Protein AF-A0A418VMY9-F1 (afdb_monomer)

Solvent-accessible surface area (backbone atoms only — not comparable to full-atom values): 15732 Å² total; per-residue (Å²): 132,57,74,68,58,55,52,36,43,70,30,24,37,36,37,33,32,53,52,62,67,59,41,52,49,52,49,51,50,42,49,74,76,39,40,52,40,78,46,82,13,58,27,52,68,51,40,51,54,46,60,47,76,43,85,64,59,35,34,41,32,34,47,84,36,63,98,50,28,28,55,59,44,38,41,37,43,56,69,55,54,74,63,90,95,60,79,78,65,38,83,58,74,46,78,51,46,27,33,34,41,35,81,64,85,49,68,69,56,54,47,53,39,42,75,32,60,42,69,43,79,42,56,56,78,80,50,67,68,60,51,50,55,52,52,52,51,53,51,49,54,38,48,68,32,89,92,62,21,86,43,31,24,37,40,31,35,36,28,34,54,27,90,89,66,49,74,67,56,52,52,49,53,50,52,51,46,58,66,49,26,52,85,61,55,25,24,30,37,45,38,49,64,96,52,36,40,40,38,39,40,33,18,42,35,68,56,40,54,30,50,48,57,49,54,75,68,39,79,65,39,41,78,74,40,78,62,44,77,48,78,40,96,68,69,93,46,76,94,30,48,60,42,77,46,64,80,72,77,77,57,40,73,56,17,41,73,46,35,72,34,79,49,91,41,73,90,60,34,54,61,71,44,46,52,53,50,53,50,54,52,53,56,56,66,72,75,112

Nearest PDB structures (foldseek):
  8i98-assembly1_E  TM=9.141E-01  e=8.439E-12  Thermosynechococcus vestitus BP-1
  1x0p-assembly1_I  TM=9.197E-01  e=7.942E-12  Thermosynechococcus vestitus BP-1
  2hfo-assembly1_C  TM=8.973E-01  e=1.858E-11  Synechocystis sp. PCC 6803
  2byc-assembly2_B  TM=8.093E-01  e=2.119E-09  Cereibacter sphaeroides
  3gfz-assembly1_A  TM=9.001E-01  e=4.414E-08  Klebsiella pneumoniae subsp. pneumoniae MGH 78578

InterPro domains:
  IPR001789 Signal transduction response regulator, receiver domain [PF00072] (13-135)
  IPR001789 Signal transduction response regulator, receiver domain [PS50110] (12-139)
  IPR001789 Signal transduction response regulator, receiver domain [SM00448] (11-135)
  IPR007024 BLUF domain [PF04940] (152-242)
  IPR007024 BLUF domain [PS50925] (152-243)
  IPR007024 BLUF domain [SM01034] (152-244)
  IPR011006 CheY-like superfamily [SSF52172] (10-143)
  IPR036046 Acylphosphatase-like domain superfamily [SSF54975] (152-282)
  IPR050595 Bacterial response regulator [PTHR44591] (12-145)

Structure (mmCIF, N/CA/C/O backbone):
data_AF-A0A418VMY9-F1
#
_entry.id   AF-A0A418VMY9-F1
#
loop_
_atom_site.group_PDB
_atom_site.id
_atom_site.type_symbol
_atom_site.label_atom_id
_atom_site.label_alt_id
_atom_site.label_comp_id
_atom_site.label_asym_id
_atom_site.label_entity_id
_atom_site.label_seq_id
_atom_site.pdbx_PDB_ins_code
_atom_site.Cartn_x
_atom_site.Cartn_y
_atom_site.Cartn_z
_atom_site.occupancy
_atom_site.B_iso_or_equiv
_atom_site.auth_seq_id
_atom_site.auth_comp_id
_atom_site.auth_asym_id
_atom_site.auth_atom_id
_atom_site.pdbx_PDB_model_num
ATOM 1 N N . MET A 1 1 ? 5.515 -20.717 15.562 1.00 50.94 1 MET A N 1
ATOM 2 C CA . MET A 1 1 ? 4.673 -19.543 15.894 1.00 50.94 1 MET A CA 1
ATOM 3 C C . MET A 1 1 ? 3.294 -19.780 15.315 1.00 50.94 1 MET A C 1
ATOM 5 O O . MET A 1 1 ? 3.215 -20.285 14.201 1.00 50.94 1 MET A O 1
ATOM 9 N N . SER A 1 2 ? 2.225 -19.488 16.055 1.00 70.69 2 SER A N 1
ATOM 10 C CA . SER A 1 2 ? 0.868 -19.676 15.525 1.00 70.69 2 SER A CA 1
ATOM 11 C C . SER A 1 2 ? 0.617 -18.701 14.366 1.00 70.69 2 SER A C 1
ATOM 13 O O . SER A 1 2 ? 1.024 -17.542 14.444 1.00 70.69 2 SER A O 1
ATOM 15 N N . SER A 1 3 ? -0.078 -19.134 13.304 1.00 71.75 3 SER A N 1
ATOM 16 C CA . SER A 1 3 ? -0.485 -18.272 12.171 1.00 71.75 3 SER A CA 1
ATOM 17 C C . SER A 1 3 ? -1.166 -16.974 12.648 1.00 71.75 3 SER A C 1
ATOM 19 O O . SER A 1 3 ? -0.946 -15.898 12.094 1.00 71.75 3 SER A O 1
ATOM 21 N N . ARG A 1 4 ? -1.901 -17.056 13.767 1.00 70.12 4 ARG A N 1
ATOM 22 C CA . ARG A 1 4 ? -2.522 -15.923 14.469 1.00 70.12 4 ARG A CA 1
ATOM 23 C C . ARG A 1 4 ? -1.508 -14.890 14.978 1.00 70.12 4 ARG A C 1
ATOM 25 O O . ARG A 1 4 ? -1.694 -13.697 14.763 1.00 70.12 4 ARG A O 1
ATOM 32 N N . GLU A 1 5 ? -0.450 -15.335 15.652 1.00 71.94 5 GLU A N 1
ATOM 33 C CA . GLU A 1 5 ? 0.579 -14.449 16.220 1.00 71.94 5 GLU A CA 1
ATOM 34 C C . GLU A 1 5 ? 1.376 -13.743 15.123 1.00 71.94 5 GLU A C 1
ATOM 36 O O . GLU A 1 5 ? 1.736 -12.577 15.269 1.00 71.94 5 GLU A O 1
ATOM 41 N N . SER A 1 6 ? 1.625 -14.440 14.010 1.00 78.12 6 SER A N 1
ATOM 42 C CA . SER A 1 6 ? 2.284 -13.853 12.843 1.00 78.12 6 SER A CA 1
ATOM 43 C C . SER A 1 6 ? 1.460 -12.709 12.249 1.00 78.12 6 SER A C 1
ATOM 45 O O . SER A 1 6 ? 2.025 -11.680 11.885 1.00 78.12 6 SER A O 1
ATOM 47 N N . LEU A 1 7 ? 0.132 -12.866 12.182 1.00 83.56 7 LEU A N 1
ATOM 48 C CA . LEU A 1 7 ? -0.763 -11.868 11.598 1.00 83.56 7 LEU A CA 1
ATOM 49 C C . LEU A 1 7 ? -0.755 -10.560 12.402 1.00 83.56 7 LEU A C 1
ATOM 51 O O . LEU A 1 7 ? -0.549 -9.495 11.823 1.00 83.56 7 LEU A O 1
ATOM 55 N N . LEU A 1 8 ? -0.895 -10.640 13.730 1.00 89.19 8 LEU A N 1
ATOM 56 C CA . LEU A 1 8 ? -0.859 -9.466 14.614 1.00 89.19 8 LEU A CA 1
ATOM 57 C C . LEU A 1 8 ? 0.499 -8.754 14.575 1.00 89.19 8 LEU A C 1
ATOM 59 O O . LEU A 1 8 ? 0.542 -7.533 14.431 1.00 89.19 8 LEU A O 1
ATOM 63 N N . LYS A 1 9 ? 1.608 -9.503 14.610 1.00 89.44 9 LYS A N 1
ATOM 64 C CA . LYS A 1 9 ? 2.959 -8.921 14.533 1.00 89.44 9 LYS A CA 1
ATOM 65 C C . LYS A 1 9 ? 3.244 -8.215 13.209 1.00 89.44 9 LYS A C 1
ATOM 67 O O . LYS A 1 9 ? 4.071 -7.314 13.178 1.00 89.44 9 LYS A O 1
ATOM 72 N N . SER A 1 10 ? 2.580 -8.616 12.127 1.00 84.44 10 SER A N 1
ATOM 73 C CA . SER A 1 10 ? 2.680 -7.946 10.823 1.00 84.44 10 SER A CA 1
ATOM 74 C C . SER A 1 10 ? 1.671 -6.810 10.627 1.00 84.44 10 SER A C 1
ATOM 76 O O . SER A 1 10 ? 1.727 -6.114 9.616 1.00 84.44 10 SER A O 1
ATOM 78 N N . ALA A 1 11 ? 0.728 -6.630 11.556 1.00 90.00 11 ALA A N 1
ATOM 79 C CA . ALA A 1 11 ? -0.338 -5.650 11.420 1.00 90.00 11 ALA A CA 1
ATOM 80 C C . ALA A 1 11 ? 0.130 -4.234 11.781 1.00 90.00 11 ALA A C 1
ATOM 82 O O . ALA A 1 11 ? 0.824 -4.018 12.778 1.00 90.00 11 ALA A O 1
ATOM 83 N N . SER A 1 12 ? -0.355 -3.272 10.997 1.00 93.56 12 SER A N 1
ATOM 84 C CA . SER A 1 12 ? -0.244 -1.837 11.261 1.00 93.56 12 SER A CA 1
ATOM 85 C C . SER A 1 12 ? -1.632 -1.268 11.529 1.00 93.56 12 SER A C 1
ATOM 87 O O . SER A 1 12 ? -2.481 -1.281 10.631 1.00 93.56 12 SER A O 1
ATOM 89 N N . VAL A 1 13 ? -1.889 -0.804 12.748 1.00 97.81 13 VAL A N 1
ATOM 90 C CA . VAL A 1 13 ? -3.199 -0.294 13.181 1.00 97.81 13 VAL A CA 1
ATOM 91 C C . VAL A 1 13 ? -3.122 1.213 13.378 1.00 97.81 13 VAL A C 1
ATOM 93 O O . VAL A 1 13 ? -2.197 1.698 14.021 1.00 97.81 13 VAL A O 1
ATOM 96 N N . LEU A 1 14 ? -4.091 1.948 12.835 1.00 98.44 14 LEU A N 1
ATOM 97 C CA . LEU A 1 14 ? -4.253 3.383 13.065 1.00 98.44 14 LEU A CA 1
ATOM 98 C C . LEU A 1 14 ? -5.392 3.619 14.057 1.00 98.44 14 LEU A C 1
ATOM 100 O O . LEU A 1 14 ? -6.508 3.174 13.812 1.00 98.44 14 LEU A O 1
ATOM 104 N N . VAL A 1 15 ? -5.114 4.321 15.150 1.00 98.38 15 VAL A N 1
ATOM 105 C CA . VAL A 1 15 ? -6.107 4.789 16.123 1.00 98.38 15 VAL A CA 1
ATOM 106 C C . VAL A 1 15 ? -6.395 6.260 15.838 1.00 98.38 15 VAL A C 1
ATOM 108 O O . VAL A 1 15 ? -5.469 7.066 15.854 1.00 98.38 15 VAL A O 1
ATOM 111 N N . VAL A 1 16 ? -7.651 6.599 15.554 1.00 98.19 16 VAL A N 1
ATOM 112 C CA . VAL A 1 16 ? -8.127 7.967 15.312 1.00 98.19 16 VAL A CA 1
ATOM 113 C C . VAL A 1 16 ? -9.071 8.340 16.448 1.00 98.19 16 VAL A C 1
ATOM 115 O O . VAL A 1 16 ? -10.171 7.796 16.535 1.00 98.19 16 VAL A O 1
ATOM 118 N N . GLU A 1 17 ? -8.590 9.179 17.355 1.00 96.56 17 GLU A N 1
ATOM 119 C CA . GLU A 1 17 ? -9.224 9.505 18.635 1.00 96.56 17 GLU A CA 1
ATOM 120 C C . GLU A 1 17 ? -8.624 10.829 19.127 1.00 96.56 17 GLU A C 1
ATOM 122 O O . GLU A 1 17 ? -7.404 10.924 19.284 1.00 96.56 17 GLU A O 1
ATOM 127 N N . ASP A 1 18 ? -9.455 11.851 19.337 1.00 95.69 18 ASP A N 1
ATOM 128 C CA . ASP A 1 18 ? -9.007 13.190 19.744 1.00 95.69 18 ASP A CA 1
ATOM 129 C C . ASP A 1 18 ? -8.731 13.285 21.256 1.00 95.69 18 ASP A C 1
ATOM 131 O O . ASP A 1 18 ? -7.921 14.106 21.699 1.00 95.69 18 ASP A O 1
ATOM 135 N N . ASN A 1 19 ? -9.296 12.378 22.059 1.00 94.94 19 ASN A N 1
ATOM 136 C CA . ASN A 1 19 ? -8.953 12.244 23.463 1.00 94.94 19 ASN A CA 1
ATOM 137 C C . ASN A 1 19 ? -7.613 11.507 23.643 1.00 94.94 19 ASN A C 1
ATOM 139 O O . ASN A 1 19 ? -7.527 10.275 23.602 1.00 94.94 19 ASN A O 1
ATOM 143 N N . GLU A 1 20 ? -6.555 12.266 23.934 1.00 94.25 20 GLU A N 1
ATOM 144 C CA . GLU A 1 20 ? -5.187 11.748 24.073 1.00 94.25 20 GLU A CA 1
ATOM 145 C C . GLU A 1 20 ? -5.064 10.581 25.072 1.00 94.25 20 GLU A C 1
ATOM 147 O O . GLU A 1 20 ? -4.338 9.614 24.825 1.00 94.25 20 GLU A O 1
ATOM 152 N N . PHE A 1 21 ? -5.789 10.633 26.193 1.00 94.31 21 PHE A N 1
ATOM 153 C CA . PHE A 1 21 ? -5.779 9.553 27.181 1.00 94.31 21 PHE A CA 1
ATOM 154 C C . PHE A 1 21 ? -6.368 8.258 26.605 1.00 94.31 21 PHE A C 1
ATOM 156 O O . PHE A 1 21 ? -5.770 7.186 26.741 1.00 94.31 21 PHE A O 1
ATOM 163 N N . THR A 1 22 ? -7.511 8.357 25.926 1.00 93.44 22 THR A N 1
ATOM 164 C CA . THR A 1 22 ? -8.197 7.216 25.306 1.00 93.44 22 THR A CA 1
ATOM 165 C C . THR A 1 22 ? -7.367 6.626 24.169 1.00 93.44 22 THR A C 1
ATOM 167 O O . THR A 1 22 ? -7.170 5.408 24.137 1.00 93.44 22 THR A O 1
ATOM 170 N N . SER A 1 23 ? -6.789 7.471 23.305 1.00 95.56 23 SER A N 1
ATOM 171 C CA . SER A 1 23 ? -5.872 7.040 22.240 1.00 95.56 23 SER A CA 1
ATOM 172 C C . SER A 1 23 ? -4.703 6.237 22.813 1.00 95.56 23 SER A C 1
ATOM 174 O O . SER A 1 23 ? -4.475 5.088 22.419 1.00 95.56 23 SER A O 1
ATOM 176 N N . ARG A 1 24 ? -4.012 6.787 23.823 1.00 96.00 24 ARG A N 1
ATOM 177 C CA . ARG A 1 24 ? -2.855 6.135 24.458 1.00 96.00 24 ARG A CA 1
ATOM 178 C C . ARG A 1 24 ? -3.227 4.822 25.143 1.00 96.00 24 ARG A C 1
ATOM 180 O O . ARG A 1 24 ? -2.447 3.862 25.098 1.00 96.00 24 ARG A O 1
ATOM 187 N N . LEU A 1 25 ? -4.403 4.746 25.772 1.00 95.94 25 LEU A N 1
ATOM 188 C CA . LEU A 1 25 ? -4.911 3.515 26.381 1.00 95.94 25 LEU A CA 1
ATOM 189 C C . LEU A 1 25 ? -5.112 2.424 25.322 1.00 95.94 25 LEU A C 1
ATOM 191 O O . LEU A 1 25 ? -4.595 1.315 25.480 1.00 95.94 25 LEU A O 1
ATOM 195 N N . ILE A 1 26 ? -5.807 2.743 24.228 1.00 97.06 26 ILE A N 1
ATOM 196 C CA . ILE A 1 26 ? -6.041 1.814 23.114 1.00 97.06 26 ILE A CA 1
ATOM 197 C C . ILE A 1 26 ? -4.708 1.360 22.523 1.00 97.06 26 ILE A C 1
ATOM 199 O O . ILE A 1 26 ? -4.476 0.159 22.372 1.00 97.06 26 ILE A O 1
ATOM 203 N N . ALA A 1 27 ? -3.799 2.296 22.256 1.00 97.44 27 ALA A N 1
ATOM 204 C CA . ALA A 1 27 ? -2.489 1.988 21.706 1.00 97.44 27 ALA A CA 1
ATOM 205 C C . ALA A 1 27 ? -1.673 1.070 22.630 1.00 97.44 27 ALA A C 1
ATOM 207 O O . ALA A 1 27 ? -1.031 0.123 22.170 1.00 97.44 27 ALA A O 1
ATOM 208 N N . THR A 1 28 ? -1.744 1.284 23.945 1.00 97.50 28 THR A N 1
ATOM 209 C CA . THR A 1 28 ? -1.108 0.412 24.944 1.00 97.50 28 THR A CA 1
ATOM 210 C C . THR A 1 28 ? -1.689 -0.999 24.916 1.00 97.50 28 THR A C 1
ATOM 212 O O . THR A 1 28 ? -0.935 -1.973 24.953 1.00 97.50 28 THR A O 1
ATOM 215 N N . ILE A 1 29 ? -3.014 -1.129 24.819 1.00 97.19 29 ILE A N 1
ATOM 216 C CA . ILE A 1 29 ? -3.688 -2.428 24.712 1.00 97.19 29 ILE A CA 1
ATOM 217 C C . ILE A 1 29 ? -3.243 -3.156 23.433 1.00 97.19 29 ILE A C 1
ATOM 219 O O . ILE A 1 29 ? -2.836 -4.315 23.505 1.00 97.19 29 ILE A O 1
ATOM 223 N N . LEU A 1 30 ? -3.241 -2.473 22.283 1.00 97.69 30 LEU A N 1
ATOM 224 C CA . LEU A 1 30 ? -2.815 -3.038 20.995 1.00 97.69 30 LEU A CA 1
ATOM 225 C C . LEU A 1 30 ? -1.367 -3.544 21.032 1.00 97.69 30 LEU A C 1
ATOM 227 O O . LEU A 1 30 ? -1.094 -4.672 20.615 1.00 97.69 30 LEU A O 1
ATOM 231 N N . ARG A 1 31 ? -0.444 -2.747 21.587 1.00 96.81 31 ARG A N 1
ATOM 232 C CA . ARG A 1 31 ? 0.966 -3.142 21.749 1.00 96.81 31 ARG A CA 1
ATOM 233 C C . ARG A 1 31 ? 1.104 -4.372 22.651 1.00 96.81 31 ARG A C 1
ATOM 235 O O . ARG A 1 31 ? 1.831 -5.296 22.302 1.00 96.81 31 ARG A O 1
ATOM 242 N N . LYS A 1 32 ? 0.362 -4.437 23.766 1.00 96.00 32 LYS A N 1
ATOM 243 C CA . LYS A 1 32 ? 0.356 -5.603 24.675 1.00 96.00 32 LYS A CA 1
ATOM 244 C C . LYS A 1 32 ? -0.179 -6.879 24.019 1.00 96.00 32 LYS A C 1
ATOM 246 O O . LYS A 1 32 ? 0.300 -7.961 24.334 1.00 96.00 32 LYS A O 1
ATOM 251 N N . ILE A 1 33 ? -1.142 -6.756 23.107 1.00 94.25 33 ILE A N 1
ATOM 252 C CA . ILE A 1 33 ? -1.697 -7.880 22.334 1.00 94.25 33 ILE A CA 1
ATOM 253 C C . ILE A 1 33 ? -0.723 -8.358 21.233 1.00 94.25 33 ILE A C 1
ATOM 255 O O . ILE A 1 33 ? -0.900 -9.439 20.674 1.00 94.25 33 ILE A O 1
ATOM 259 N N . GLY A 1 34 ? 0.340 -7.597 20.948 1.00 94.75 34 GLY A N 1
ATOM 260 C CA . GLY A 1 34 ? 1.388 -7.972 19.997 1.00 94.75 34 GLY A CA 1
ATOM 261 C C . GLY A 1 34 ? 1.190 -7.416 18.588 1.00 94.75 34 GLY A C 1
ATOM 262 O O . GLY A 1 34 ? 1.725 -7.988 17.638 1.00 94.75 34 GLY A O 1
ATOM 263 N N . VAL A 1 35 ? 0.428 -6.326 18.439 1.00 96.38 35 VAL A N 1
ATOM 264 C CA . VAL A 1 35 ? 0.334 -5.587 17.171 1.00 96.38 35 VAL A CA 1
ATOM 265 C C . VAL A 1 35 ? 1.702 -5.011 16.805 1.00 96.38 35 VAL A C 1
ATOM 267 O O . VAL A 1 35 ? 2.344 -4.368 17.635 1.00 96.38 35 VAL A O 1
ATOM 270 N N . GLY A 1 36 ? 2.138 -5.235 15.563 1.00 91.38 36 GLY A N 1
ATOM 271 C CA . GLY A 1 36 ? 3.468 -4.848 15.089 1.00 91.38 36 GLY A CA 1
ATOM 272 C C . GLY A 1 36 ? 3.710 -3.344 15.069 1.00 91.38 36 GLY A C 1
ATOM 273 O O . GLY A 1 36 ? 4.727 -2.869 15.566 1.00 91.38 36 GLY A O 1
ATOM 274 N N . THR A 1 37 ? 2.787 -2.581 14.485 1.00 95.38 37 THR A N 1
ATOM 275 C CA . THR A 1 37 ? 2.875 -1.117 14.414 1.00 95.38 37 THR A CA 1
ATOM 276 C C . THR A 1 37 ? 1.551 -0.485 14.817 1.00 95.38 37 THR A C 1
ATOM 278 O O . THR A 1 37 ? 0.485 -0.900 14.366 1.00 95.38 37 THR A O 1
ATOM 281 N N . VAL A 1 38 ? 1.617 0.537 15.669 1.00 97.88 38 VAL A N 1
ATOM 282 C CA . VAL A 1 38 ? 0.447 1.294 16.124 1.00 97.88 38 VAL A CA 1
ATOM 283 C C . VAL A 1 38 ? 0.696 2.772 15.869 1.00 97.88 38 VAL A C 1
ATOM 285 O O . VAL A 1 38 ? 1.635 3.341 16.426 1.00 97.88 38 VAL A O 1
ATOM 288 N N . TYR A 1 39 ? -0.150 3.365 15.036 1.00 98.12 39 TYR A N 1
ATOM 289 C CA . TYR A 1 39 ? -0.193 4.793 14.765 1.00 98.12 39 TYR A CA 1
ATOM 290 C C . TYR A 1 39 ? -1.328 5.436 15.559 1.00 98.12 39 TYR A C 1
ATOM 292 O O . TYR A 1 39 ? -2.392 4.840 15.716 1.00 98.12 39 TYR A O 1
ATOM 300 N N . GLU A 1 40 ? -1.108 6.659 16.022 1.00 98.25 40 GLU A N 1
ATOM 301 C CA . GLU A 1 40 ? -2.081 7.444 16.783 1.00 98.25 40 GLU A CA 1
ATOM 302 C C . GLU A 1 40 ? -2.332 8.758 16.031 1.00 98.25 40 GLU A C 1
ATOM 304 O O . GLU A 1 40 ? -1.389 9.399 15.562 1.00 98.25 40 GLU A O 1
ATOM 309 N N . ALA A 1 41 ? -3.598 9.135 15.880 1.00 97.81 41 ALA A N 1
ATOM 310 C CA . ALA A 1 41 ? -4.038 10.343 15.200 1.00 97.81 41 ALA A CA 1
ATOM 311 C C . ALA A 1 41 ? -5.081 11.067 16.052 1.00 97.81 41 ALA A C 1
ATOM 313 O O . ALA A 1 41 ? -6.180 10.559 16.250 1.00 97.81 41 ALA A O 1
ATOM 314 N N . ALA A 1 42 ? -4.754 12.286 16.480 1.00 96.44 42 ALA A N 1
ATOM 315 C CA . ALA A 1 42 ? -5.642 13.126 17.285 1.00 96.44 42 ALA A CA 1
ATOM 316 C C . ALA A 1 42 ? -6.750 13.819 16.466 1.00 96.44 42 ALA A C 1
ATOM 318 O O . ALA A 1 42 ? -7.518 14.608 16.997 1.00 96.44 42 ALA A O 1
ATOM 319 N N . SER A 1 43 ? -6.792 13.598 15.149 1.00 96.44 43 SER A N 1
ATOM 320 C CA . SER A 1 43 ? -7.781 14.192 14.248 1.00 96.44 43 SER A CA 1
ATOM 321 C C .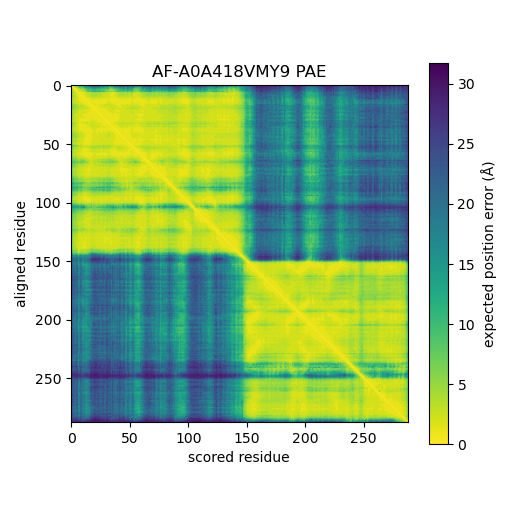 SER A 1 43 ? -7.832 13.440 12.918 1.00 96.44 43 SER A C 1
ATOM 323 O O . SER A 1 43 ? -6.878 12.749 12.536 1.00 96.44 43 SER A O 1
ATOM 325 N N . ALA A 1 44 ? -8.900 13.657 12.145 1.00 95.88 44 ALA A N 1
ATOM 326 C CA . ALA A 1 44 ? -8.999 13.169 10.769 1.00 95.88 44 ALA A CA 1
ATOM 327 C C . ALA A 1 44 ? -7.825 13.647 9.891 1.00 95.88 44 ALA A C 1
ATOM 329 O O . ALA A 1 44 ? -7.317 12.892 9.064 1.00 95.88 44 ALA A O 1
ATOM 330 N N . TRP A 1 45 ? -7.343 14.880 10.095 1.00 94.56 45 TRP A N 1
ATOM 331 C CA . TRP A 1 45 ? -6.216 15.427 9.333 1.00 94.56 45 TRP A CA 1
ATOM 332 C C . TRP A 1 45 ? -4.920 14.660 9.634 1.00 94.56 45 TRP A C 1
ATOM 334 O O . TRP A 1 45 ? -4.198 14.263 8.719 1.00 94.56 45 TRP A O 1
ATOM 344 N N . ASN A 1 46 ? -4.647 14.357 10.909 1.00 95.50 46 ASN A N 1
ATOM 345 C CA . ASN A 1 46 ? -3.502 13.517 11.270 1.00 95.50 46 ASN A CA 1
ATOM 346 C C . ASN A 1 46 ? -3.645 12.091 10.721 1.00 95.50 46 ASN A C 1
ATOM 348 O O . ASN A 1 46 ? -2.660 11.526 10.244 1.00 95.50 46 ASN A O 1
ATOM 352 N N . ALA A 1 47 ? -4.862 11.541 10.724 1.00 97.12 47 ALA A N 1
ATOM 353 C CA . ALA A 1 47 ? -5.140 10.224 10.163 1.00 97.12 47 ALA A CA 1
ATOM 354 C C . ALA A 1 47 ? -4.812 10.169 8.664 1.00 97.12 47 ALA A C 1
ATOM 356 O O . ALA A 1 47 ? -4.070 9.284 8.239 1.00 97.12 47 ALA A O 1
ATOM 357 N N . PHE A 1 48 ? -5.278 11.139 7.868 1.00 95.31 48 PHE A N 1
ATOM 358 C CA . PHE A 1 48 ? -4.967 11.194 6.437 1.00 95.31 48 PHE A CA 1
ATOM 359 C C . PHE A 1 48 ? -3.475 11.369 6.154 1.00 95.31 48 PHE A C 1
ATOM 361 O O . PHE A 1 48 ? -2.972 10.723 5.238 1.00 95.31 48 PHE A O 1
ATOM 368 N N . ASN A 1 49 ? -2.737 12.146 6.953 1.00 92.00 49 ASN A N 1
ATOM 369 C CA . ASN A 1 49 ? -1.280 12.226 6.801 1.00 92.00 49 ASN A CA 1
ATOM 370 C C . ASN A 1 49 ? -0.618 10.864 6.949 1.00 92.00 49 ASN A C 1
ATOM 372 O O . ASN A 1 49 ? 0.196 10.490 6.109 1.00 92.00 49 ASN A O 1
ATOM 376 N N . ILE A 1 50 ? -0.981 10.120 7.997 1.00 93.19 50 ILE A N 1
ATOM 377 C CA . ILE A 1 50 ? -0.438 8.784 8.247 1.00 93.19 50 ILE A CA 1
ATOM 378 C C . ILE A 1 50 ? -0.799 7.855 7.090 1.00 93.19 50 ILE A C 1
ATOM 380 O O . ILE A 1 50 ? 0.090 7.214 6.537 1.00 93.19 50 ILE A O 1
ATOM 384 N N . LEU A 1 51 ? -2.066 7.838 6.669 1.00 91.06 51 LEU A N 1
ATOM 385 C CA . LEU A 1 51 ? -2.530 7.032 5.535 1.00 91.06 51 LEU A CA 1
ATOM 386 C C . LEU A 1 51 ? -1.807 7.377 4.223 1.00 91.06 51 LEU A C 1
ATOM 388 O O . LEU A 1 51 ? -1.600 6.502 3.386 1.00 91.06 51 LEU A O 1
ATOM 392 N N . ASN A 1 52 ? -1.383 8.630 4.055 1.00 84.94 52 ASN A N 1
ATOM 393 C CA . ASN A 1 52 ? -0.687 9.106 2.864 1.00 84.94 52 ASN A CA 1
ATOM 394 C C . ASN A 1 52 ? 0.803 8.705 2.820 1.00 84.94 52 ASN A C 1
ATOM 396 O O . ASN A 1 52 ? 1.430 8.766 1.762 1.00 84.94 52 ASN A O 1
ATOM 400 N N . ILE A 1 53 ? 1.408 8.320 3.949 1.00 81.94 53 ILE A N 1
ATOM 401 C CA . ILE A 1 53 ? 2.849 7.994 4.014 1.00 81.94 53 ILE A CA 1
ATOM 402 C C . ILE A 1 53 ? 3.157 6.604 4.565 1.00 81.94 53 ILE A C 1
ATOM 404 O O . ILE A 1 53 ? 4.285 6.135 4.414 1.00 81.94 53 ILE A O 1
ATOM 408 N N . SER A 1 54 ? 2.193 5.952 5.208 1.00 83.06 54 SER A N 1
ATOM 409 C CA . SER A 1 54 ? 2.387 4.704 5.940 1.00 83.06 54 SER A CA 1
ATOM 410 C C . SER A 1 54 ? 1.316 3.671 5.592 1.00 83.06 54 SER A C 1
ATOM 412 O O . SER A 1 54 ? 0.141 4.013 5.454 1.00 83.06 54 SER A O 1
ATOM 414 N N . PRO A 1 55 ? 1.685 2.383 5.484 1.00 81.50 55 PRO A N 1
ATOM 415 C CA . PRO A 1 55 ? 0.716 1.321 5.270 1.00 81.50 55 PRO A CA 1
ATOM 416 C C . PRO A 1 55 ? -0.122 1.091 6.535 1.00 81.50 55 PRO A C 1
ATOM 418 O O . PRO A 1 55 ? 0.415 0.886 7.625 1.00 81.50 55 PRO A O 1
ATOM 421 N N . VAL A 1 56 ? -1.447 1.055 6.375 1.00 91.69 56 VAL A N 1
ATOM 422 C CA . VAL A 1 56 ? -2.401 0.748 7.450 1.00 91.69 56 VAL A CA 1
ATOM 423 C C . VAL A 1 56 ? -3.266 -0.448 7.054 1.00 91.69 56 VAL A C 1
ATOM 425 O O . VAL A 1 56 ? -3.807 -0.538 5.948 1.00 91.69 56 VAL A O 1
ATOM 428 N N . SER A 1 57 ? -3.373 -1.401 7.975 1.00 91.69 57 SER A N 1
ATOM 429 C CA . SER A 1 57 ? -4.130 -2.642 7.798 1.00 91.69 57 SER A CA 1
ATOM 430 C C . SER A 1 57 ? -5.537 -2.569 8.388 1.00 91.69 57 SER A C 1
ATOM 432 O O . SER A 1 57 ? -6.444 -3.168 7.818 1.00 91.69 57 SER A O 1
ATOM 434 N N . VAL A 1 58 ? -5.726 -1.815 9.476 1.00 95.94 58 VAL A N 1
ATOM 435 C CA . VAL A 1 58 ? -7.012 -1.597 10.157 1.00 95.94 58 VAL A CA 1
ATOM 436 C C . VAL A 1 58 ? -7.020 -0.199 10.769 1.00 95.94 58 VAL A C 1
ATOM 438 O O . VAL A 1 58 ? -5.989 0.260 11.267 1.00 95.94 58 VAL A O 1
ATOM 441 N N . ILE A 1 59 ? -8.178 0.456 10.761 1.00 98.19 59 ILE A N 1
ATOM 442 C CA . ILE A 1 59 ? -8.405 1.727 11.455 1.00 98.19 59 ILE A CA 1
ATOM 443 C C . ILE A 1 59 ? -9.370 1.490 12.619 1.00 98.19 59 ILE A C 1
ATOM 445 O O . ILE A 1 59 ? -10.421 0.880 12.437 1.00 98.19 59 ILE A O 1
ATOM 449 N N . LEU A 1 60 ? -9.025 1.986 13.804 1.00 98.12 60 LEU A N 1
ATOM 450 C CA . LEU A 1 60 ? -9.941 2.171 14.926 1.00 98.12 60 LEU A CA 1
ATOM 451 C C . LEU A 1 60 ? -10.302 3.655 14.966 1.00 98.12 60 LEU A C 1
ATOM 453 O O . LEU A 1 60 ? -9.399 4.477 15.085 1.00 98.12 60 LEU A O 1
ATOM 457 N N . CYS A 1 61 ? -11.575 4.003 14.822 1.00 97.75 61 CYS A N 1
ATOM 458 C CA . CYS A 1 61 ? -11.994 5.397 14.676 1.00 97.75 61 CYS A CA 1
ATOM 459 C C . CYS A 1 61 ? -13.073 5.748 15.686 1.00 97.75 61 CYS A C 1
ATOM 461 O O . CYS A 1 61 ? -14.117 5.096 15.698 1.00 97.75 61 CYS A O 1
ATOM 463 N N . ASP A 1 62 ? -12.858 6.792 16.474 1.00 95.81 62 ASP A N 1
ATOM 464 C CA . ASP A 1 62 ? -13.940 7.395 17.238 1.00 95.81 62 ASP A CA 1
ATOM 465 C C . ASP A 1 62 ? -14.932 8.131 16.328 1.00 95.81 62 ASP A C 1
ATOM 467 O O . ASP A 1 62 ? -14.573 8.600 15.245 1.00 95.81 62 ASP A O 1
ATOM 471 N N . LEU A 1 63 ? -16.200 8.207 16.734 1.00 92.88 63 LEU A N 1
ATOM 472 C CA . LEU A 1 63 ? -17.207 8.985 16.002 1.00 92.88 63 LEU A CA 1
ATOM 473 C C . LEU A 1 63 ? -17.219 10.454 16.406 1.00 92.88 63 LEU A C 1
ATOM 475 O O . LEU A 1 63 ? -17.465 11.313 15.554 1.00 92.88 63 LEU A O 1
ATOM 479 N N . GLU A 1 64 ? -16.981 10.721 17.683 1.00 91.38 64 GLU A N 1
ATOM 480 C CA . GLU A 1 64 ? -17.055 12.044 18.287 1.00 91.38 64 GLU A CA 1
ATOM 481 C C . GLU A 1 64 ? -15.654 12.654 18.262 1.00 91.38 64 GLU A C 1
ATOM 483 O O . GLU A 1 64 ? -14.835 12.358 19.114 1.00 91.38 64 GLU A O 1
ATOM 488 N N . MET A 1 65 ? -15.355 13.437 17.222 1.00 93.12 65 MET A N 1
ATOM 489 C CA . MET A 1 65 ? -14.058 14.098 17.070 1.00 93.12 65 MET A CA 1
ATOM 490 C C . MET A 1 65 ? -14.219 15.483 16.449 1.00 93.12 65 MET A C 1
ATOM 492 O O . MET A 1 65 ? -15.094 15.689 15.600 1.00 93.12 65 MET A O 1
ATOM 496 N N . GLU A 1 66 ? -13.319 16.401 16.792 1.00 89.19 66 GLU A N 1
ATOM 497 C CA . GLU A 1 66 ? -13.221 17.729 16.178 1.00 89.19 66 GLU A CA 1
ATOM 498 C C . GLU A 1 66 ? -11.891 17.945 15.422 1.00 89.19 66 GLU A C 1
ATOM 500 O O . GLU A 1 66 ? -10.889 17.280 15.687 1.00 89.19 66 GLU A O 1
ATOM 505 N N . PRO A 1 67 ? -11.841 18.855 14.427 1.00 91.50 67 PRO A N 1
ATOM 506 C CA . PRO A 1 67 ? -12.964 19.587 13.824 1.00 91.50 67 PRO A CA 1
ATOM 507 C C . PRO A 1 67 ? -13.795 18.731 12.849 1.00 91.50 67 PRO A C 1
ATOM 509 O O . PRO A 1 67 ? -14.835 19.169 12.365 1.00 91.50 67 PRO A O 1
ATOM 512 N N . MET A 1 68 ? -13.334 17.520 12.523 1.00 93.31 68 MET A N 1
ATOM 513 C CA . MET A 1 68 ? -14.015 16.590 11.624 1.00 93.31 68 MET A CA 1
ATOM 514 C C . MET A 1 68 ? -14.345 15.299 12.370 1.00 93.31 68 MET A C 1
ATOM 516 O O . MET A 1 68 ? -13.442 14.536 12.713 1.00 93.31 68 MET A O 1
ATOM 520 N N . GLY A 1 69 ? -15.641 15.032 12.543 1.00 94.44 69 GLY A N 1
ATOM 521 C CA . GLY A 1 69 ? -16.124 13.815 13.193 1.00 94.44 69 GLY A CA 1
ATOM 522 C C . GLY A 1 69 ? -15.851 12.543 12.388 1.00 94.44 69 GLY A C 1
ATOM 523 O O . GLY A 1 69 ? -15.665 12.574 11.165 1.00 94.44 69 GLY A O 1
ATOM 524 N N . GLY A 1 70 ? -15.904 11.397 13.068 1.00 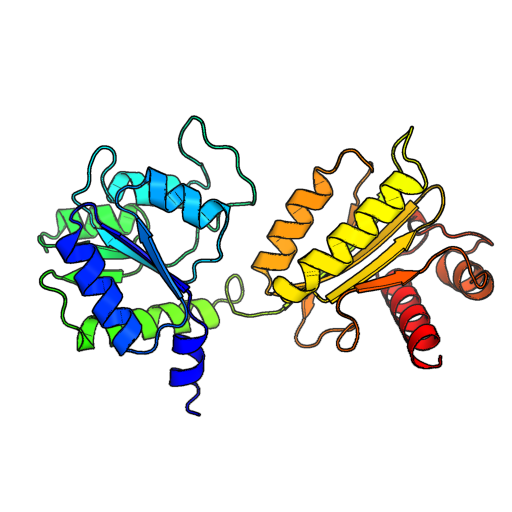94.50 70 GLY A N 1
ATOM 525 C CA . GLY A 1 70 ? -15.580 10.095 12.484 1.00 94.50 70 GLY A CA 1
ATOM 526 C C . GLY A 1 70 ? -16.431 9.744 11.266 1.00 94.50 70 GLY A C 1
ATOM 527 O O . GLY A 1 70 ? -15.901 9.277 10.266 1.00 94.50 70 GLY A O 1
ATOM 528 N N . LEU A 1 71 ? -17.735 10.044 11.275 1.00 94.50 71 LEU A N 1
ATOM 529 C CA . LEU A 1 71 ? -18.606 9.782 10.116 1.00 94.50 71 LEU A CA 1
ATOM 530 C C . LEU A 1 71 ? -18.151 10.522 8.8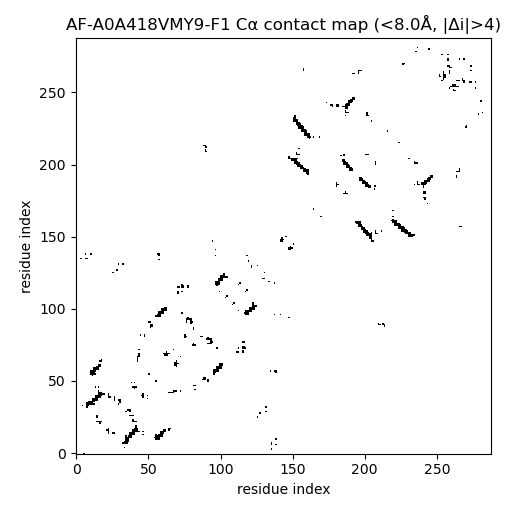47 1.00 94.50 71 LEU A C 1
ATOM 532 O O . LEU A 1 71 ? -18.171 9.951 7.754 1.00 94.50 71 LEU A O 1
ATOM 536 N N . ALA A 1 72 ? -17.730 11.781 8.988 1.00 95.25 72 ALA A N 1
ATOM 537 C CA . ALA A 1 72 ? -17.219 12.573 7.874 1.00 95.25 72 ALA A CA 1
ATOM 538 C C . ALA A 1 72 ? -15.860 12.037 7.401 1.00 95.25 72 ALA A C 1
ATOM 540 O O . ALA A 1 72 ? -15.652 11.888 6.197 1.00 95.25 72 ALA A O 1
ATOM 541 N N . PHE A 1 73 ? -14.981 11.661 8.337 1.00 96.75 73 PHE A N 1
ATOM 542 C CA . PHE A 1 73 ? -13.715 10.992 8.032 1.00 96.75 73 PHE A CA 1
ATOM 543 C C . PHE A 1 73 ? -13.924 9.685 7.247 1.00 96.75 73 PHE A C 1
ATOM 545 O O . PHE A 1 73 ? -13.305 9.509 6.199 1.00 96.75 73 PHE A O 1
ATOM 552 N N . LEU A 1 74 ? -14.832 8.806 7.693 1.00 96.25 74 LEU A N 1
ATOM 553 C CA . LEU A 1 74 ? -15.167 7.553 7.002 1.00 96.25 74 LEU A CA 1
ATOM 554 C C . LEU A 1 74 ? -15.683 7.823 5.583 1.00 96.25 74 LEU A C 1
ATOM 556 O O . LEU A 1 74 ? -15.190 7.229 4.627 1.00 96.25 74 LEU A O 1
ATOM 560 N N . THR A 1 75 ? -16.626 8.757 5.438 1.00 95.50 75 THR A N 1
ATOM 561 C CA . THR A 1 75 ? -17.198 9.120 4.131 1.00 95.50 75 THR A CA 1
ATOM 562 C C . THR A 1 75 ? -16.112 9.615 3.172 1.00 95.50 75 THR A C 1
ATOM 564 O O . THR A 1 75 ? -16.059 9.201 2.012 1.00 95.50 75 THR A O 1
ATOM 567 N N . LEU A 1 76 ? -15.202 10.466 3.657 1.00 94.62 76 LEU A N 1
ATOM 568 C CA . LEU A 1 76 ? -14.106 10.997 2.855 1.00 94.62 76 LEU A CA 1
ATOM 569 C C . LEU A 1 76 ? -13.100 9.897 2.476 1.00 94.62 76 LEU A C 1
ATOM 571 O O . LEU A 1 76 ? -12.748 9.784 1.301 1.00 94.62 76 LEU A O 1
ATOM 575 N N . LEU A 1 77 ? -12.731 9.028 3.426 1.00 94.69 77 LEU A N 1
ATOM 576 C CA . LEU A 1 77 ? -11.879 7.855 3.201 1.00 94.69 77 LEU A CA 1
ATOM 577 C C . LEU A 1 77 ? -12.454 6.942 2.110 1.00 94.69 77 LEU A C 1
ATOM 579 O O . LEU A 1 77 ? -11.728 6.566 1.192 1.00 94.69 77 LEU A O 1
ATOM 583 N N . ARG A 1 78 ? -13.752 6.615 2.172 1.00 93.00 78 ARG A N 1
ATOM 584 C CA . ARG A 1 78 ? -14.415 5.764 1.167 1.00 93.00 78 ARG A CA 1
ATOM 585 C C . ARG A 1 78 ? -14.530 6.428 -0.202 1.00 93.00 78 ARG A C 1
ATOM 587 O O . ARG A 1 78 ? -14.504 5.734 -1.209 1.00 93.00 78 ARG A O 1
ATOM 594 N N . SER A 1 79 ? -14.588 7.758 -0.262 1.00 91.00 79 SER A N 1
ATOM 595 C CA . SER A 1 79 ? -14.590 8.491 -1.535 1.00 91.00 79 SER A CA 1
ATOM 596 C C . SER A 1 79 ? -13.229 8.523 -2.248 1.00 91.00 79 SER A C 1
ATOM 598 O O . SER A 1 79 ? -13.149 9.013 -3.373 1.00 91.00 79 SER A O 1
ATOM 600 N N . GLY A 1 80 ? -12.149 8.065 -1.599 1.00 85.88 80 GLY A N 1
ATOM 601 C CA . GLY A 1 80 ? -10.787 8.124 -2.148 1.00 85.88 80 GLY A CA 1
ATOM 602 C C . GLY A 1 80 ? -10.200 9.536 -2.229 1.00 85.88 80 GLY A C 1
ATOM 603 O O . GLY A 1 80 ? -9.164 9.740 -2.860 1.00 85.88 80 GLY A O 1
ATOM 604 N N . ARG A 1 81 ? -10.852 10.521 -1.602 1.00 87.44 81 ARG A N 1
ATOM 605 C CA . ARG A 1 81 ? -10.420 11.922 -1.577 1.00 87.44 81 ARG A CA 1
ATOM 606 C C . ARG A 1 81 ? -9.600 12.208 -0.323 1.00 87.44 81 ARG A C 1
ATOM 608 O O . ARG A 1 81 ? -9.790 11.586 0.719 1.00 87.44 81 ARG A O 1
ATOM 615 N N . LEU A 1 82 ? -8.720 13.198 -0.426 1.00 86.38 82 LEU A N 1
ATOM 616 C CA . LEU A 1 82 ? -8.003 13.765 0.712 1.00 86.38 82 LEU A CA 1
ATOM 617 C C . LEU A 1 82 ? -8.636 15.097 1.144 1.00 86.38 82 LEU A C 1
ATOM 619 O O . LEU A 1 82 ? -9.328 15.730 0.338 1.00 86.38 82 LEU A O 1
ATOM 623 N N . PRO A 1 83 ? -8.408 15.532 2.398 1.00 87.94 83 PRO A N 1
ATOM 624 C CA . PRO A 1 83 ? -8.741 16.879 2.842 1.00 87.94 83 PRO A CA 1
ATOM 625 C C . PRO A 1 83 ? -8.114 17.951 1.947 1.00 87.94 83 PRO A C 1
ATOM 627 O O . PRO A 1 83 ? -7.042 17.757 1.370 1.00 87.94 83 PRO A O 1
ATOM 630 N N . GLU A 1 84 ? -8.768 19.105 1.864 1.00 86.62 84 GLU A N 1
ATOM 631 C CA . GLU A 1 84 ? -8.234 20.254 1.137 1.00 86.62 84 GLU A CA 1
ATOM 632 C C . GLU A 1 84 ? -6.854 20.659 1.688 1.00 86.62 84 GLU A C 1
ATOM 634 O O . GLU A 1 84 ? -6.600 20.598 2.893 1.00 86.62 84 GLU A O 1
ATOM 639 N N . GLY A 1 85 ? -5.936 21.015 0.787 1.00 85.44 85 GLY A N 1
ATOM 640 C CA . GLY A 1 85 ? -4.547 21.329 1.130 1.00 85.44 85 GLY A CA 1
ATOM 641 C C . GLY A 1 85 ? -3.619 20.117 1.280 1.00 85.44 85 GLY A C 1
A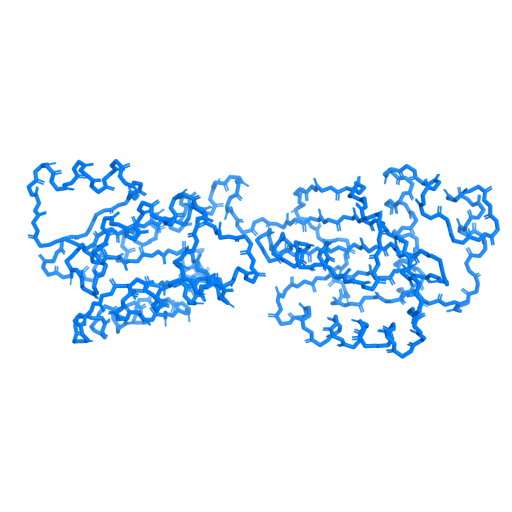TOM 642 O O . GLY A 1 85 ? -2.421 20.309 1.477 1.00 85.44 85 GLY A O 1
ATOM 643 N N . MET A 1 86 ? -4.117 18.881 1.146 1.00 85.69 86 MET A N 1
ATOM 644 C CA . MET A 1 86 ? -3.273 17.684 1.086 1.00 85.69 86 MET A CA 1
ATOM 645 C C . MET A 1 86 ? -3.073 17.187 -0.346 1.00 85.69 86 MET A C 1
ATOM 647 O O . MET A 1 86 ? -4.028 17.007 -1.100 1.00 85.69 86 MET A O 1
ATOM 651 N N . THR A 1 87 ? -1.825 16.876 -0.697 1.00 78.56 87 THR A N 1
ATOM 652 C CA . THR A 1 87 ? -1.486 16.203 -1.954 1.00 78.56 87 THR A CA 1
ATOM 653 C C . THR A 1 87 ? -1.324 14.694 -1.738 1.00 78.56 87 THR A C 1
ATOM 655 O O . THR A 1 87 ? -0.653 14.268 -0.789 1.00 78.56 87 THR A O 1
ATOM 658 N N . PRO A 1 88 ? -1.926 13.849 -2.594 1.00 74.81 88 PRO A N 1
ATOM 659 C CA . PRO A 1 88 ? -1.753 12.409 -2.495 1.00 74.81 88 PRO A CA 1
ATOM 660 C C . PRO A 1 88 ? -0.332 12.030 -2.904 1.00 74.81 88 PRO A C 1
ATOM 662 O O . PRO A 1 88 ? 0.113 12.305 -4.014 1.00 74.81 88 PRO A O 1
ATOM 665 N N . ASN A 1 89 ? 0.377 11.346 -2.013 1.00 67.69 89 ASN A N 1
ATOM 666 C CA . ASN A 1 89 ? 1.612 10.654 -2.350 1.00 67.69 89 ASN A CA 1
ATOM 667 C C . ASN A 1 89 ? 1.307 9.329 -3.056 1.00 67.69 89 ASN A C 1
ATOM 669 O O . ASN A 1 89 ? 2.135 8.832 -3.808 1.00 67.69 89 ASN A O 1
ATOM 673 N N . ALA A 1 90 ? 0.158 8.723 -2.774 1.00 64.69 90 ALA A N 1
ATOM 674 C CA . ALA A 1 90 ? -0.264 7.427 -3.282 1.00 64.69 90 ALA A CA 1
ATOM 675 C C . ALA A 1 90 ? -1.793 7.385 -3.403 1.00 64.69 90 ALA A C 1
ATOM 677 O O . ALA A 1 90 ? -2.463 8.150 -2.702 1.00 64.69 90 ALA A O 1
ATOM 678 N N . PRO A 1 91 ? -2.359 6.482 -4.223 1.00 68.62 91 PRO A N 1
ATOM 679 C CA . PRO A 1 91 ? -3.779 6.169 -4.149 1.00 68.62 91 PRO A CA 1
ATOM 680 C C . PRO A 1 91 ? -4.159 5.746 -2.724 1.00 68.62 91 PRO A C 1
ATOM 682 O O . PRO A 1 91 ? -3.534 4.852 -2.148 1.00 68.62 91 PRO A O 1
ATOM 685 N N . LEU A 1 92 ? -5.168 6.405 -2.154 1.00 80.69 92 LEU A N 1
ATOM 686 C CA . LEU A 1 92 ? -5.681 6.063 -0.833 1.00 80.69 92 LEU A CA 1
ATOM 687 C C . LEU A 1 92 ? -6.394 4.712 -0.905 1.00 80.69 92 LEU A C 1
ATOM 689 O O . LEU A 1 92 ? -7.243 4.499 -1.769 1.00 80.69 92 LEU A O 1
ATOM 693 N N . ASP A 1 93 ? -6.078 3.807 0.017 1.00 82.44 93 ASP A N 1
ATOM 694 C CA . ASP A 1 93 ? -6.817 2.554 0.120 1.00 82.44 93 ASP A CA 1
ATOM 695 C C . ASP A 1 93 ? -8.197 2.806 0.740 1.00 82.44 93 ASP A C 1
ATOM 697 O O . ASP A 1 93 ? -8.342 2.918 1.960 1.00 82.44 93 ASP A O 1
ATOM 701 N N . THR A 1 94 ? -9.219 2.889 -0.110 1.00 87.94 94 THR A N 1
ATOM 702 C CA . THR A 1 94 ? -10.608 3.134 0.300 1.00 87.94 94 THR A CA 1
ATOM 703 C C . THR A 1 94 ? -11.213 1.957 1.044 1.00 87.94 94 THR A C 1
ATOM 705 O O . THR A 1 94 ? -12.225 2.126 1.707 1.00 87.94 94 THR A O 1
ATOM 708 N N . GLU A 1 95 ? -10.577 0.788 1.019 1.00 86.94 95 GLU A N 1
ATOM 709 C CA . GLU A 1 95 ? -11.124 -0.457 1.550 1.00 86.94 95 GLU A CA 1
ATOM 710 C C . GLU A 1 95 ? -10.438 -0.897 2.852 1.00 86.94 95 GLU A C 1
ATOM 712 O O . GLU A 1 95 ? -10.512 -2.059 3.262 1.00 86.94 95 GLU A O 1
ATOM 717 N N . ILE A 1 96 ? -9.704 -0.002 3.528 1.00 90.94 96 ILE A N 1
ATOM 718 C CA . ILE A 1 96 ? -9.189 -0.302 4.872 1.00 90.94 96 ILE A CA 1
ATOM 719 C C . ILE A 1 96 ? -10.376 -0.596 5.793 1.00 90.94 96 ILE A C 1
ATOM 721 O O . ILE A 1 96 ? -11.263 0.259 5.899 1.00 90.94 96 ILE A O 1
ATOM 725 N N . PRO A 1 97 ? -10.423 -1.757 6.477 1.00 94.31 97 PRO A N 1
ATOM 726 C CA . PRO A 1 97 ? -11.476 -2.022 7.434 1.00 94.31 97 PRO A CA 1
ATOM 727 C C . PRO A 1 97 ? -11.414 -0.997 8.563 1.00 94.31 97 PRO A C 1
ATOM 729 O O . PRO A 1 97 ? -10.354 -0.759 9.151 1.00 94.31 97 PRO A O 1
ATOM 732 N N . VAL A 1 98 ? -12.565 -0.400 8.857 1.00 97.00 98 VAL A N 1
ATOM 733 C CA . VAL A 1 98 ? -12.709 0.582 9.932 1.00 97.00 98 VAL A CA 1
ATOM 734 C C . VAL A 1 98 ? -13.576 -0.033 11.020 1.00 97.00 98 VAL A C 1
ATOM 736 O O . VAL A 1 98 ? -14.744 -0.348 10.785 1.00 97.00 98 VAL A O 1
ATOM 739 N N . ALA A 1 99 ? -13.004 -0.210 12.208 1.00 96.69 99 ALA A N 1
ATOM 740 C CA . ALA A 1 99 ? -13.760 -0.491 13.415 1.00 96.69 99 ALA A CA 1
ATOM 741 C C . ALA A 1 99 ? -14.092 0.833 14.102 1.00 96.69 99 ALA A C 1
ATOM 743 O O . ALA A 1 99 ? -13.207 1.552 14.565 1.00 96.69 99 ALA A O 1
ATOM 744 N N . VAL A 1 100 ? -15.376 1.150 14.166 1.00 96.19 100 VAL A N 1
ATOM 745 C CA . VAL A 1 100 ? -15.857 2.343 14.851 1.00 96.19 100 VAL A CA 1
ATOM 746 C C . VAL A 1 100 ? -15.887 2.099 16.356 1.00 96.19 100 VAL A C 1
ATOM 748 O O . VAL A 1 100 ? -16.440 1.099 16.816 1.00 96.19 100 VAL A O 1
ATOM 751 N N . LEU A 1 101 ? -15.312 3.024 17.116 1.00 93.69 101 LEU A N 1
ATOM 752 C CA . LEU A 1 101 ? -15.423 3.104 18.565 1.00 93.69 101 LEU A CA 1
ATOM 753 C C . LEU A 1 101 ? -16.644 3.969 18.882 1.00 93.69 101 LEU A C 1
ATOM 755 O O . LEU A 1 101 ? -16.760 5.077 18.373 1.00 93.69 101 LEU A O 1
ATOM 759 N N . THR A 1 102 ? -17.582 3.465 19.680 1.00 87.00 102 THR A N 1
ATOM 760 C CA . THR A 1 102 ? -18.805 4.213 19.997 1.00 87.00 102 THR A CA 1
ATOM 761 C C . THR A 1 102 ? -19.187 4.090 21.466 1.00 87.00 102 THR A C 1
ATOM 763 O O . THR A 1 102 ? -19.181 2.994 22.030 1.00 87.00 102 THR A O 1
ATOM 766 N N . ALA A 1 103 ? -19.541 5.216 22.088 1.00 84.81 103 ALA A N 1
ATOM 767 C CA . ALA A 1 103 ? -20.211 5.247 23.389 1.00 84.81 103 ALA A CA 1
ATOM 768 C C . ALA A 1 103 ? -21.732 5.019 23.263 1.00 84.81 103 ALA A C 1
ATOM 770 O O . ALA A 1 103 ? -22.370 4.535 24.195 1.00 84.81 103 ALA A O 1
ATOM 771 N N . HIS A 1 104 ? -22.306 5.309 22.090 1.00 75.06 104 HIS A N 1
ATOM 772 C CA . HIS A 1 104 ? -23.738 5.251 21.821 1.00 75.06 104 HIS A CA 1
ATOM 773 C C . HIS A 1 104 ? -24.073 4.101 20.860 1.00 75.06 104 HIS A C 1
ATOM 775 O O . HIS A 1 104 ? -23.737 4.121 19.674 1.00 75.06 104 HIS A O 1
ATOM 781 N N . THR A 1 105 ? -24.790 3.090 21.350 1.00 75.19 105 THR A N 1
ATOM 782 C CA . THR A 1 105 ? -25.249 1.939 20.547 1.00 75.19 105 THR A CA 1
ATOM 783 C C . THR A 1 105 ? -26.630 2.153 19.925 1.00 75.19 105 THR A C 1
ATOM 785 O O . THR A 1 105 ? -27.253 1.202 19.452 1.00 75.19 105 THR A O 1
ATOM 788 N N . ALA A 1 106 ? -27.110 3.403 19.904 1.00 85.38 106 ALA A N 1
ATOM 789 C CA . ALA A 1 106 ? -28.385 3.761 19.300 1.00 85.38 106 ALA A CA 1
ATOM 790 C C . ALA A 1 106 ? -28.439 3.268 17.835 1.00 85.38 106 ALA A C 1
ATOM 792 O O . ALA A 1 106 ? -27.501 3.537 17.073 1.00 85.38 106 ALA A O 1
ATOM 793 N N . PRO A 1 107 ? -29.520 2.580 17.411 1.00 85.56 107 PRO A N 1
ATOM 794 C CA . PRO A 1 107 ? -29.608 1.975 16.079 1.00 85.56 107 PRO A CA 1
ATOM 795 C C . PRO A 1 107 ? -29.335 2.946 14.923 1.00 85.56 107 PRO A C 1
ATOM 797 O O . PRO A 1 107 ? -28.761 2.553 13.910 1.00 85.56 107 PRO A O 1
ATOM 800 N N . GLU A 1 108 ? -29.702 4.217 15.082 1.00 88.12 108 GLU A N 1
ATOM 801 C CA . GLU A 1 108 ? -29.485 5.261 14.080 1.00 88.12 108 GLU A CA 1
ATOM 802 C C . GLU A 1 108 ? -27.998 5.574 13.860 1.00 88.12 108 GLU A C 1
ATOM 804 O O . GLU A 1 108 ? -27.549 5.673 12.718 1.00 88.12 108 GLU A O 1
ATOM 809 N N . ILE A 1 109 ? -27.211 5.672 14.936 1.00 85.88 109 ILE A N 1
ATOM 810 C CA . ILE A 1 109 ? -25.769 5.949 14.859 1.00 85.88 109 ILE A CA 1
ATOM 811 C C . ILE A 1 109 ? -25.049 4.766 14.212 1.00 85.88 109 ILE A C 1
ATOM 813 O O . ILE A 1 109 ? -24.234 4.950 13.307 1.00 85.88 109 ILE A O 1
ATOM 817 N N . VAL A 1 110 ? -25.403 3.543 14.617 1.00 87.25 110 VAL A N 1
ATOM 818 C CA . VAL A 1 110 ? -24.861 2.310 14.027 1.00 87.25 110 VAL A CA 1
ATOM 819 C C . VAL A 1 110 ? -25.188 2.234 12.535 1.00 87.25 110 VAL A C 1
ATOM 821 O O . VAL A 1 110 ? -24.316 1.895 11.733 1.00 87.25 110 VAL A O 1
ATOM 824 N N . LYS A 1 111 ? -26.422 2.581 12.148 1.00 90.12 111 LYS A N 1
ATOM 825 C CA . LYS A 1 111 ? -26.837 2.628 10.743 1.00 90.12 111 LYS A CA 1
ATOM 826 C C . LYS A 1 111 ? -26.012 3.647 9.956 1.00 90.12 111 LYS A C 1
ATOM 828 O O . LYS A 1 111 ? -25.399 3.272 8.967 1.00 90.12 111 LYS A O 1
ATOM 833 N N . ARG A 1 112 ? -25.911 4.891 10.431 1.00 91.50 112 ARG A N 1
ATOM 834 C CA . ARG A 1 112 ? -25.135 5.955 9.765 1.00 91.50 112 ARG A CA 1
ATOM 835 C C . ARG A 1 112 ? -23.663 5.589 9.592 1.00 91.50 112 ARG A C 1
ATOM 837 O O . ARG A 1 112 ? -23.095 5.823 8.533 1.00 91.50 112 ARG A O 1
ATOM 844 N N . ALA A 1 113 ? -23.047 4.999 10.612 1.00 91.94 113 ALA A N 1
ATOM 845 C CA . ALA A 1 113 ? -21.663 4.543 10.536 1.00 91.94 113 ALA A CA 1
ATOM 846 C C . ALA A 1 113 ? -21.481 3.401 9.527 1.00 91.94 113 ALA A C 1
ATOM 848 O O . ALA A 1 113 ? -20.504 3.398 8.779 1.00 91.94 113 ALA A O 1
ATOM 849 N N . ARG A 1 114 ? -22.429 2.458 9.462 1.00 92.44 114 ARG A N 1
ATOM 850 C CA . ARG A 1 114 ? -22.426 1.398 8.447 1.00 92.44 114 ARG A CA 1
ATOM 851 C C . ARG A 1 114 ? -22.579 1.973 7.040 1.00 92.44 114 ARG A C 1
ATOM 853 O O . ARG A 1 114 ? -21.802 1.605 6.167 1.00 92.44 114 ARG A O 1
ATOM 860 N N . ASP A 1 115 ? -23.517 2.896 6.847 1.00 92.06 115 ASP A N 1
ATOM 861 C CA . ASP A 1 115 ? -23.767 3.556 5.560 1.00 92.06 115 ASP A CA 1
ATOM 862 C C . ASP A 1 115 ? -22.548 4.389 5.108 1.00 92.06 115 ASP A C 1
ATOM 864 O O . ASP A 1 115 ? -22.257 4.468 3.918 1.00 92.06 115 ASP A O 1
ATOM 868 N N . ALA A 1 116 ? -21.774 4.936 6.054 1.00 92.94 116 ALA A N 1
ATOM 869 C CA . ALA A 1 116 ? -20.491 5.599 5.798 1.00 92.94 116 ALA A CA 1
ATOM 870 C C . ALA A 1 116 ? -19.321 4.624 5.522 1.00 92.94 116 ALA A C 1
ATOM 872 O O . ALA A 1 116 ? -18.205 5.061 5.243 1.00 92.94 116 ALA A O 1
ATOM 873 N N . GLY A 1 117 ? -19.549 3.309 5.602 1.00 92.19 117 GLY A N 1
ATOM 874 C CA . GLY A 1 117 ? -18.569 2.273 5.269 1.00 92.19 117 GLY A CA 1
ATOM 875 C C . GLY A 1 117 ? -17.790 1.690 6.452 1.00 92.19 117 GLY A C 1
ATOM 876 O O . GLY A 1 117 ? -16.693 1.159 6.246 1.00 92.19 117 GLY A O 1
ATOM 877 N N . ALA A 1 118 ? -18.307 1.777 7.683 1.00 94.75 118 ALA A N 1
ATOM 878 C CA . ALA A 1 118 ? -17.739 1.070 8.833 1.00 94.75 118 ALA A CA 1
ATOM 879 C C . ALA A 1 118 ? -17.860 -0.453 8.667 1.00 94.75 118 ALA A C 1
ATOM 881 O O . ALA A 1 118 ? -18.918 -0.974 8.313 1.00 94.75 118 ALA A O 1
ATOM 882 N N . THR A 1 119 ? -16.785 -1.175 8.979 1.00 94.31 119 THR A N 1
ATOM 883 C CA . THR A 1 119 ? -16.718 -2.642 8.861 1.00 94.31 119 THR A CA 1
ATOM 884 C C . THR A 1 119 ? -17.126 -3.330 10.159 1.00 94.31 119 THR A C 1
ATOM 886 O O . THR A 1 119 ? -17.744 -4.391 10.147 1.00 94.31 119 THR A O 1
ATOM 889 N N . ALA A 1 120 ? -16.785 -2.731 11.300 1.00 93.44 120 ALA A N 1
ATOM 890 C CA . ALA A 1 120 ? -17.094 -3.278 12.613 1.00 93.44 120 ALA A CA 1
ATOM 891 C C . ALA A 1 120 ? -17.350 -2.173 13.638 1.00 93.44 120 ALA A C 1
ATOM 893 O O . ALA A 1 120 ? -17.097 -0.995 13.392 1.00 93.44 120 ALA A O 1
ATOM 894 N N . PHE A 1 121 ? -17.823 -2.588 14.810 1.00 92.94 121 PHE A N 1
ATOM 895 C CA . PHE A 1 121 ? -18.136 -1.712 15.929 1.00 92.94 121 PHE A CA 1
ATOM 896 C C . PHE A 1 121 ? -17.524 -2.261 17.214 1.00 92.94 121 PHE A C 1
ATOM 898 O O . PHE A 1 121 ? -17.530 -3.472 17.454 1.00 92.94 121 PHE A O 1
ATOM 905 N N . LEU A 1 122 ? -17.022 -1.355 18.044 1.00 92.69 122 LEU A N 1
ATOM 906 C CA . LEU A 1 122 ? -16.518 -1.609 19.384 1.00 92.69 122 LEU A CA 1
ATOM 907 C C . LEU A 1 122 ? -17.146 -0.592 20.334 1.00 92.69 122 LEU A C 1
ATOM 909 O O . LEU A 1 122 ? -17.122 0.611 20.086 1.00 92.69 122 LEU A O 1
ATOM 913 N N . THR A 1 123 ? -17.717 -1.079 21.429 1.00 91.12 123 THR A N 1
ATOM 914 C CA . THR A 1 123 ? -18.305 -0.216 22.452 1.00 91.12 123 THR A CA 1
ATOM 915 C C . THR A 1 123 ? -17.221 0.351 23.359 1.00 91.12 123 THR A C 1
ATOM 917 O O . THR A 1 123 ? -16.305 -0.374 23.753 1.00 91.12 123 THR A O 1
ATOM 920 N N . LYS A 1 124 ? -17.355 1.621 23.739 1.00 89.00 124 LYS A N 1
ATOM 921 C CA . LYS A 1 124 ? -16.633 2.208 24.871 1.00 89.00 124 LYS A CA 1
ATOM 922 C C . LYS A 1 124 ? -17.372 1.827 26.179 1.00 89.00 124 LYS A C 1
ATOM 924 O O . LYS A 1 124 ? -18.603 1.825 26.174 1.00 89.00 124 LYS A O 1
ATOM 929 N N . PRO A 1 125 ? -16.674 1.483 27.284 1.00 90.25 125 PRO A N 1
ATOM 930 C CA . PRO A 1 125 ? -15.219 1.412 27.437 1.00 90.25 125 PRO A CA 1
ATOM 931 C C . PRO A 1 125 ? -14.598 0.219 26.694 1.00 90.25 125 PRO A C 1
ATOM 933 O O . PRO A 1 125 ? -15.202 -0.844 26.561 1.00 90.25 125 PRO A O 1
ATOM 936 N N . ILE A 1 126 ? -13.360 0.398 26.224 1.00 91.38 126 ILE A N 1
ATOM 937 C CA . ILE A 1 126 ? -12.671 -0.583 25.380 1.00 91.38 126 ILE A CA 1
ATOM 938 C C . ILE A 1 126 ? -12.293 -1.827 26.187 1.00 91.38 126 ILE A C 1
ATOM 940 O O . ILE A 1 126 ? -11.434 -1.784 27.067 1.00 91.38 126 ILE A O 1
ATOM 944 N N . ASN A 1 127 ? -12.904 -2.962 25.844 1.00 92.75 127 ASN A N 1
ATOM 945 C CA . ASN A 1 127 ? -12.547 -4.266 26.391 1.00 92.75 127 ASN A CA 1
ATOM 946 C C . ASN A 1 127 ? -11.376 -4.881 25.586 1.00 92.75 127 ASN A C 1
ATOM 948 O O . ASN A 1 127 ? -11.549 -5.130 24.388 1.00 92.75 127 ASN A O 1
ATOM 952 N N . PRO A 1 128 ? -10.213 -5.179 26.205 1.00 93.88 128 PRO A N 1
ATOM 953 C CA . PRO A 1 128 ? -9.045 -5.718 25.500 1.00 93.88 128 PRO A CA 1
ATOM 954 C C . PRO A 1 128 ? -9.304 -7.024 24.742 1.00 93.88 128 PRO A C 1
ATOM 956 O O . PRO A 1 128 ? -8.829 -7.193 23.620 1.00 93.88 128 PRO A O 1
ATOM 959 N N . THR A 1 129 ? -10.082 -7.938 25.327 1.00 94.31 129 THR A N 1
ATOM 960 C CA . THR A 1 129 ? -10.406 -9.232 24.716 1.00 94.31 129 THR A CA 1
ATOM 961 C C . THR A 1 129 ? -11.294 -9.050 23.491 1.00 94.31 129 THR A C 1
ATOM 963 O O . THR A 1 129 ? -11.027 -9.644 22.446 1.00 94.31 129 THR A O 1
ATOM 966 N N . LEU A 1 130 ? -12.318 -8.196 23.583 1.00 93.12 130 LEU A N 1
ATOM 967 C CA . LEU A 1 130 ? -13.201 -7.914 22.450 1.00 93.12 130 LEU A CA 1
ATOM 968 C C . LEU A 1 130 ? -12.458 -7.167 21.334 1.00 93.12 130 LEU A C 1
ATOM 970 O O . LEU A 1 130 ? -12.617 -7.509 20.163 1.00 93.12 130 LEU A O 1
ATOM 974 N N . LEU A 1 131 ? -11.611 -6.196 21.692 1.00 94.88 131 LEU A N 1
ATOM 975 C CA . LEU A 1 131 ? -10.751 -5.488 20.744 1.00 94.88 131 LEU A CA 1
ATOM 976 C C . LEU A 1 131 ? -9.850 -6.470 19.986 1.00 94.88 131 LEU A C 1
ATOM 978 O O . LEU A 1 131 ? -9.812 -6.428 18.759 1.00 94.88 131 LEU A O 1
ATOM 982 N N . GLN A 1 132 ? -9.185 -7.389 20.693 1.00 94.81 132 GLN A N 1
ATOM 983 C CA . GLN A 1 132 ? -8.351 -8.414 20.067 1.00 94.81 132 GLN A CA 1
ATOM 984 C C . GLN A 1 132 ? -9.151 -9.283 19.091 1.00 94.81 132 GLN A C 1
ATOM 986 O O . GLN A 1 132 ? -8.745 -9.457 17.943 1.00 94.81 132 GLN A O 1
ATOM 991 N N . GLN A 1 133 ? -10.292 -9.818 19.531 1.00 93.81 133 GLN A N 1
ATOM 992 C CA . GLN A 1 133 ? -11.130 -10.688 18.704 1.00 93.81 133 GLN A CA 1
ATOM 993 C C . GLN A 1 133 ? -11.597 -9.982 17.427 1.00 93.81 133 GLN A C 1
ATOM 995 O O . GLN A 1 133 ? -11.537 -10.560 16.341 1.00 93.81 133 GLN A O 1
ATOM 1000 N N . ARG A 1 134 ? -12.040 -8.723 17.542 1.00 94.69 134 ARG A N 1
ATOM 1001 C CA . ARG A 1 134 ? -12.491 -7.939 16.386 1.00 94.69 134 ARG A CA 1
ATOM 1002 C C . ARG A 1 134 ? -11.346 -7.575 15.458 1.00 94.69 134 ARG A C 1
ATOM 1004 O O . ARG A 1 134 ? -11.495 -7.738 14.252 1.00 94.69 134 ARG A O 1
ATOM 1011 N N . LEU A 1 135 ? -10.204 -7.161 15.999 1.00 95.06 135 LEU A N 1
ATOM 1012 C CA . LEU A 1 135 ? -9.021 -6.861 15.201 1.00 95.06 135 LEU A CA 1
ATOM 1013 C C . LEU A 1 135 ? -8.576 -8.079 14.381 1.00 95.06 135 LEU A C 1
ATOM 1015 O O . LEU A 1 135 ? -8.334 -7.965 13.184 1.00 95.06 135 LEU A O 1
ATOM 1019 N N . GLU A 1 136 ? -8.516 -9.256 15.000 1.00 93.50 136 GLU A N 1
ATOM 1020 C CA . GLU A 1 136 ? -8.137 -10.485 14.303 1.00 93.50 136 GLU A CA 1
ATOM 1021 C C . GLU A 1 136 ? -9.132 -10.885 13.216 1.00 93.50 136 GLU A C 1
ATOM 1023 O O . GLU A 1 136 ? -8.708 -11.329 12.151 1.00 93.50 136 GLU A O 1
ATOM 1028 N N . ALA A 1 137 ? -10.436 -10.733 13.462 1.00 91.69 137 ALA A N 1
ATOM 1029 C CA . ALA A 1 137 ? -11.457 -11.009 12.456 1.00 91.69 137 ALA A CA 1
ATOM 1030 C C . ALA A 1 137 ? -11.281 -10.105 11.225 1.00 91.69 137 ALA A C 1
ATOM 1032 O O . ALA A 1 137 ? -11.203 -10.613 10.108 1.00 91.69 137 ALA A O 1
ATOM 1033 N N . LEU A 1 138 ? -11.107 -8.795 11.438 1.00 92.94 138 LEU A N 1
ATOM 1034 C CA . LEU A 1 138 ? -10.891 -7.821 10.363 1.00 92.94 138 LEU A CA 1
ATOM 1035 C C . LEU A 1 138 ? -9.603 -8.093 9.580 1.00 92.94 138 LEU A C 1
ATOM 1037 O O . LEU A 1 138 ? -9.592 -8.026 8.353 1.00 92.94 138 LEU A O 1
ATOM 1041 N N . LEU A 1 139 ? -8.512 -8.427 10.276 1.00 90.44 139 LEU A N 1
ATOM 1042 C CA . LEU A 1 139 ? -7.241 -8.764 9.636 1.00 90.44 139 LEU A CA 1
ATOM 1043 C C . LEU A 1 139 ? -7.342 -10.045 8.803 1.00 90.44 139 LEU A C 1
ATOM 1045 O O . LEU A 1 139 ? -6.777 -10.098 7.714 1.00 90.44 139 LEU A O 1
ATOM 1049 N N . ARG A 1 140 ? -8.061 -11.067 9.285 1.00 87.06 140 ARG A N 1
ATOM 1050 C CA . ARG A 1 140 ? -8.280 -12.313 8.532 1.00 87.06 140 ARG A CA 1
ATOM 1051 C C . ARG A 1 140 ? -9.134 -12.075 7.299 1.00 87.06 140 ARG A C 1
ATOM 1053 O O . ARG A 1 140 ? -8.728 -12.492 6.224 1.00 87.06 140 ARG A O 1
ATOM 1060 N N . GLU A 1 141 ? -10.261 -11.385 7.448 1.00 83.12 141 GLU A N 1
ATOM 1061 C CA . GLU A 1 141 ? -11.167 -11.069 6.340 1.00 83.12 141 GLU A CA 1
ATOM 1062 C C . GLU A 1 141 ? -10.435 -10.282 5.246 1.00 83.12 141 GLU A C 1
ATOM 1064 O O . GLU A 1 141 ? -10.483 -10.628 4.064 1.00 83.12 141 GLU A O 1
ATOM 1069 N N . ARG A 1 142 ? -9.643 -9.287 5.656 1.00 77.94 142 ARG A N 1
ATOM 1070 C CA . ARG A 1 142 ? -8.788 -8.514 4.757 1.00 77.94 142 ARG A CA 1
ATOM 1071 C C . ARG A 1 142 ? -7.706 -9.356 4.090 1.00 77.94 142 ARG A C 1
ATOM 1073 O O . ARG A 1 142 ? -7.464 -9.174 2.901 1.00 77.94 142 ARG A O 1
ATOM 1080 N N . ALA A 1 143 ? -7.064 -10.257 4.834 1.00 73.06 143 ALA A N 1
ATOM 1081 C CA . ALA A 1 143 ? -6.059 -11.170 4.298 1.00 73.06 143 ALA A CA 1
ATOM 1082 C C . ALA A 1 143 ? -6.660 -12.160 3.285 1.00 73.06 143 ALA A C 1
ATOM 1084 O O . ALA A 1 143 ? -5.994 -12.493 2.308 1.00 73.06 143 ALA A O 1
ATOM 1085 N N . SER A 1 144 ? -7.905 -12.598 3.503 1.00 66.31 144 SER A N 1
ATOM 1086 C CA . SER A 1 144 ? -8.638 -13.493 2.603 1.00 66.31 144 SER A CA 1
ATOM 1087 C C . SER A 1 144 ? -9.263 -12.794 1.397 1.00 66.31 144 SER A C 1
ATOM 1089 O O . SER A 1 144 ? -9.569 -13.462 0.414 1.00 66.31 144 SER A O 1
ATOM 1091 N N . ASN A 1 145 ? -9.466 -11.473 1.447 1.00 60.00 145 ASN A N 1
ATOM 1092 C CA . ASN A 1 145 ? -10.029 -10.736 0.324 1.00 60.00 145 ASN A CA 1
ATOM 1093 C C . ASN A 1 145 ? -8.996 -10.683 -0.821 1.00 60.00 145 ASN A C 1
ATOM 1095 O O . ASN A 1 145 ? -7.927 -10.088 -0.634 1.00 60.00 145 ASN A O 1
ATOM 1099 N N . PRO A 1 146 ? -9.300 -11.237 -2.014 1.00 48.88 146 PRO A N 1
ATOM 1100 C CA . PRO A 1 146 ? -8.369 -11.279 -3.137 1.00 48.88 146 PRO A CA 1
ATOM 1101 C C . PRO A 1 146 ? -7.825 -9.903 -3.505 1.00 48.88 146 PRO A C 1
ATOM 1103 O O . PRO A 1 146 ? -6.695 -9.814 -3.960 1.00 48.88 146 PRO A O 1
ATOM 1106 N N . VAL A 1 147 ? -8.585 -8.825 -3.276 1.00 50.38 147 VAL A N 1
ATOM 1107 C CA . VAL A 1 147 ? -8.178 -7.454 -3.611 1.00 50.38 147 VAL A CA 1
ATOM 1108 C C . VAL A 1 147 ? -7.188 -6.871 -2.583 1.00 50.38 147 VAL A C 1
ATOM 1110 O O . VAL A 1 147 ? -6.312 -6.079 -2.948 1.00 50.38 147 VAL A O 1
ATOM 1113 N N . HIS A 1 148 ? -7.262 -7.275 -1.308 1.00 50.66 148 HIS A N 1
ATOM 1114 C CA . HIS A 1 148 ? -6.556 -6.624 -0.183 1.00 50.66 148 HIS A CA 1
ATOM 1115 C C . HIS A 1 148 ? -5.621 -7.522 0.616 1.00 50.66 148 HIS A C 1
ATOM 1117 O O . HIS A 1 148 ? -4.952 -7.021 1.524 1.00 50.66 148 HIS A O 1
ATOM 1123 N N . GLY A 1 149 ? -5.553 -8.805 0.269 1.00 50.06 149 GLY A N 1
ATOM 1124 C CA . GLY A 1 149 ? -4.660 -9.749 0.906 1.00 50.06 149 GLY A CA 1
ATOM 1125 C C . GLY A 1 149 ? -3.197 -9.330 0.807 1.00 50.06 149 GLY A C 1
ATOM 1126 O O . GLY A 1 149 ? -2.801 -8.536 -0.051 1.00 50.06 149 GLY A O 1
ATOM 1127 N N . ASN A 1 150 ? -2.376 -9.949 1.654 1.00 56.06 150 ASN A N 1
ATOM 1128 C CA . ASN A 1 150 ? -0.908 -9.909 1.639 1.00 56.06 150 ASN A CA 1
ATOM 1129 C C . ASN A 1 150 ? -0.287 -10.477 0.336 1.00 56.06 150 ASN A C 1
ATOM 1131 O O . ASN A 1 150 ? 0.884 -10.847 0.314 1.00 56.06 150 ASN A O 1
ATOM 1135 N N . GLY A 1 151 ? -1.077 -10.592 -0.735 1.00 69.75 151 GLY A N 1
ATOM 1136 C CA . GLY A 1 151 ? -0.681 -11.141 -2.017 1.00 69.75 151 GLY A CA 1
ATOM 1137 C C . GLY A 1 151 ? 0.346 -10.255 -2.704 1.00 69.75 151 GLY A C 1
ATOM 1138 O O . GLY A 1 151 ? 0.346 -9.024 -2.572 1.00 69.75 151 GLY A O 1
ATOM 1139 N N . LEU A 1 152 ? 1.231 -10.907 -3.441 1.00 84.62 152 LEU A N 1
ATOM 1140 C CA . LEU A 1 152 ? 2.224 -10.225 -4.240 1.00 84.62 152 LEU A CA 1
ATOM 1141 C C . LEU A 1 152 ? 1.571 -9.743 -5.539 1.00 84.62 152 LEU A C 1
ATOM 1143 O O . LEU A 1 152 ? 0.732 -10.427 -6.128 1.00 84.62 152 LEU A O 1
ATOM 1147 N N . LEU A 1 153 ? 1.953 -8.549 -5.972 1.00 89.19 153 LEU A N 1
ATOM 1148 C CA . LEU A 1 153 ? 1.651 -8.028 -7.297 1.00 89.19 153 LEU A CA 1
ATOM 1149 C C . LEU A 1 153 ? 2.958 -7.942 -8.074 1.00 89.19 153 LEU A C 1
ATOM 1151 O O . LEU A 1 153 ? 3.980 -7.519 -7.523 1.00 89.19 153 LEU A O 1
ATOM 1155 N N . ARG A 1 154 ? 2.893 -8.302 -9.352 1.00 94.50 154 ARG A N 1
ATOM 1156 C CA . ARG A 1 154 ? 3.895 -7.960 -10.347 1.00 94.50 154 ARG A CA 1
ATOM 1157 C C . ARG A 1 154 ? 3.331 -6.890 -11.270 1.00 94.50 154 ARG A C 1
ATOM 1159 O O . ARG A 1 154 ? 2.213 -7.004 -11.763 1.00 94.50 154 ARG A O 1
ATOM 1166 N N . VAL A 1 155 ? 4.121 -5.852 -11.509 1.00 96.62 155 VAL A N 1
ATOM 1167 C CA . VAL A 1 155 ? 3.879 -4.881 -12.578 1.00 96.62 155 VAL A CA 1
ATOM 1168 C C . VAL A 1 155 ? 5.101 -4.862 -13.474 1.00 96.62 155 VAL A C 1
ATOM 1170 O O . VAL A 1 155 ? 6.205 -4.616 -12.996 1.00 96.62 155 VAL A O 1
ATOM 1173 N N . VAL A 1 156 ? 4.896 -5.095 -14.765 1.00 97.44 156 VAL A N 1
ATOM 1174 C CA . VAL A 1 156 ? 5.904 -4.903 -15.806 1.00 97.44 156 VAL A CA 1
ATOM 1175 C C . VAL A 1 156 ? 5.436 -3.788 -16.719 1.00 97.44 156 VAL A C 1
ATOM 1177 O O . VAL A 1 156 ? 4.312 -3.818 -17.227 1.00 97.44 156 VAL A O 1
ATOM 1180 N N . PHE A 1 157 ? 6.284 -2.793 -16.934 1.00 97.38 157 PHE A N 1
ATOM 1181 C CA . PHE A 1 157 ? 5.949 -1.649 -17.768 1.00 97.38 157 PHE A CA 1
ATOM 1182 C C . PHE A 1 157 ? 7.144 -1.177 -18.584 1.00 97.38 157 PHE A C 1
ATOM 1184 O O . PHE A 1 157 ? 8.299 -1.402 -18.225 1.00 97.38 157 PHE A O 1
ATOM 1191 N N . ARG A 1 158 ? 6.837 -0.493 -19.684 1.00 96.38 158 ARG A N 1
ATOM 1192 C CA . ARG A 1 158 ? 7.812 0.151 -20.563 1.00 96.38 158 ARG A CA 1
ATOM 1193 C C . ARG A 1 158 ? 7.496 1.630 -20.726 1.00 96.38 158 ARG A C 1
ATOM 1195 O O . ARG A 1 158 ? 6.342 2.037 -20.596 1.00 96.38 158 ARG A O 1
ATOM 1202 N N . SER A 1 159 ? 8.521 2.431 -20.975 1.00 96.88 159 SER A N 1
ATOM 1203 C CA . SER A 1 159 ? 8.391 3.876 -21.196 1.00 96.88 159 SER A CA 1
ATOM 1204 C C . SER A 1 159 ? 9.564 4.409 -22.012 1.00 96.88 159 SER A C 1
ATOM 1206 O O . SER A 1 159 ? 10.612 3.769 -22.076 1.00 96.88 159 SER A O 1
ATOM 1208 N N . GLU A 1 160 ? 9.416 5.600 -22.579 1.00 95.62 160 GLU A N 1
ATOM 1209 C CA . GLU A 1 160 ? 10.485 6.302 -23.291 1.00 95.62 160 GLU A CA 1
ATOM 1210 C C . GLU A 1 160 ? 11.222 7.274 -22.369 1.00 95.62 160 GLU A C 1
ATOM 1212 O O . GLU A 1 160 ? 10.606 7.945 -21.538 1.00 95.62 160 GLU A O 1
ATOM 1217 N N . VAL A 1 161 ? 12.531 7.416 -22.565 1.00 94.31 161 VAL A N 1
ATOM 1218 C CA . VAL A 1 161 ? 13.350 8.425 -21.884 1.00 94.31 161 VAL A CA 1
ATOM 1219 C C . VAL A 1 161 ? 12.887 9.826 -22.305 1.00 94.31 161 VAL A C 1
ATOM 1221 O O . VAL A 1 161 ? 12.802 10.134 -23.496 1.00 94.31 161 VAL A O 1
ATOM 1224 N N . ALA A 1 162 ? 12.578 10.692 -21.335 1.00 95.56 162 ALA A N 1
ATOM 1225 C CA . ALA A 1 162 ? 12.160 12.059 -21.635 1.00 95.56 162 ALA A CA 1
ATOM 1226 C C . ALA A 1 162 ? 13.333 12.903 -22.189 1.00 95.56 162 ALA A C 1
ATOM 1228 O O . ALA A 1 162 ? 14.494 12.672 -21.831 1.00 95.56 162 ALA A O 1
ATOM 1229 N N . PRO A 1 163 ? 13.064 13.916 -23.036 1.00 93.62 163 PRO A N 1
ATOM 1230 C CA . PRO A 1 163 ? 14.098 14.842 -23.493 1.00 93.62 163 PRO A CA 1
ATOM 1231 C C . PRO A 1 163 ? 14.841 15.506 -22.323 1.00 93.62 163 PRO A C 1
ATOM 1233 O O . PRO A 1 163 ? 14.227 15.913 -21.341 1.00 93.62 163 PRO A O 1
ATOM 1236 N N . GLY A 1 164 ? 16.165 15.638 -22.437 1.00 91.25 164 GLY A N 1
ATOM 1237 C CA . GLY A 1 164 ? 17.002 16.289 -21.418 1.00 91.25 164 GLY A CA 1
ATOM 1238 C C . GLY A 1 164 ? 17.424 15.394 -20.247 1.00 91.25 164 GLY A C 1
ATOM 1239 O O . GLY A 1 164 ? 18.204 15.827 -19.400 1.00 91.25 164 GLY A O 1
ATOM 1240 N N . VAL A 1 165 ? 16.979 14.137 -20.205 1.00 92.50 165 VAL A N 1
ATOM 1241 C CA . VAL A 1 165 ? 17.438 13.169 -19.203 1.00 92.50 165 VAL A CA 1
ATOM 1242 C C . VAL A 1 165 ? 18.884 12.763 -19.492 1.00 92.50 165 VAL A C 1
ATOM 1244 O O . VAL A 1 165 ? 19.235 12.335 -20.590 1.00 92.50 165 VAL A O 1
ATOM 1247 N N . THR A 1 166 ? 19.735 12.894 -18.477 1.00 90.06 166 THR A N 1
ATOM 1248 C CA . THR A 1 166 ? 21.181 12.626 -18.560 1.00 90.06 166 THR A CA 1
ATOM 1249 C C . THR A 1 166 ? 21.563 11.353 -17.810 1.00 90.06 166 THR A C 1
ATOM 1251 O O . THR A 1 166 ? 20.774 10.803 -17.042 1.00 90.06 166 THR A O 1
ATOM 1254 N N . LYS A 1 167 ? 22.813 10.897 -17.959 1.00 85.19 167 LYS A N 1
ATOM 1255 C CA . LYS A 1 167 ? 23.334 9.736 -17.216 1.00 85.19 167 LYS A CA 1
ATOM 1256 C C . LYS A 1 167 ? 23.250 9.928 -15.697 1.00 85.19 167 LYS A C 1
ATOM 1258 O O . LYS A 1 167 ? 23.030 8.961 -14.974 1.00 85.19 167 LYS A O 1
ATOM 1263 N N . GLU A 1 168 ? 23.400 11.154 -15.209 1.00 87.62 168 GLU A N 1
ATOM 1264 C CA . GLU A 1 168 ? 23.300 11.515 -13.790 1.00 87.62 168 GLU A CA 1
ATOM 1265 C C . GLU A 1 168 ? 21.872 11.321 -13.276 1.00 87.62 168 GLU A C 1
ATOM 1267 O O . GLU A 1 168 ? 21.671 10.746 -12.204 1.00 87.62 168 GLU A O 1
ATOM 1272 N N . HIS A 1 169 ? 20.875 11.707 -14.076 1.00 90.31 169 HIS A N 1
ATOM 1273 C CA . HIS A 1 169 ? 19.474 11.433 -13.771 1.00 90.31 169 HIS A CA 1
ATOM 1274 C C . HIS A 1 169 ? 19.226 9.929 -13.662 1.00 90.31 169 HIS A C 1
ATOM 1276 O O . HIS A 1 169 ? 18.622 9.489 -12.684 1.00 90.31 169 HIS A O 1
ATOM 1282 N N . ILE A 1 170 ? 19.757 9.128 -14.588 1.00 86.56 170 ILE A N 1
ATOM 1283 C CA . ILE A 1 170 ? 19.610 7.671 -14.516 1.00 86.56 170 ILE A CA 1
ATOM 1284 C C . ILE A 1 170 ? 20.281 7.084 -13.268 1.00 86.56 170 ILE A C 1
ATOM 1286 O O . ILE A 1 170 ? 19.665 6.298 -12.547 1.00 86.56 170 ILE A O 1
ATOM 1290 N N . LYS A 1 171 ? 21.504 7.524 -12.944 1.00 85.88 171 LYS A N 1
ATOM 1291 C CA . LYS A 1 171 ? 22.189 7.132 -11.701 1.00 85.88 171 LYS A CA 1
ATOM 1292 C C . LYS A 1 171 ? 21.346 7.455 -10.466 1.00 85.88 171 LYS A C 1
ATOM 1294 O O . LYS A 1 171 ? 21.288 6.643 -9.548 1.00 85.88 171 LYS A O 1
ATOM 1299 N N . SER A 1 172 ? 20.656 8.598 -10.448 1.00 88.62 172 SER A N 1
ATOM 1300 C CA . SER A 1 172 ? 19.762 8.966 -9.341 1.00 88.62 172 SER A CA 1
ATOM 1301 C C . SER A 1 172 ? 18.520 8.072 -9.241 1.00 88.62 172 SER A C 1
ATOM 1303 O O . SER A 1 172 ? 18.116 7.732 -8.130 1.00 88.62 172 SER A O 1
ATOM 1305 N N . ILE A 1 173 ? 17.936 7.654 -10.374 1.00 88.62 173 ILE A N 1
ATOM 1306 C CA . ILE A 1 173 ? 16.809 6.706 -10.408 1.00 88.62 173 ILE A CA 1
ATOM 1307 C C . ILE A 1 173 ? 17.258 5.377 -9.803 1.00 88.62 173 ILE A C 1
ATOM 1309 O O . ILE A 1 173 ? 16.601 4.843 -8.906 1.00 88.62 173 ILE A O 1
ATOM 1313 N N . MET A 1 174 ? 18.413 4.877 -10.246 1.00 85.94 174 MET A N 1
ATOM 1314 C CA . MET A 1 174 ? 18.985 3.633 -9.742 1.00 85.94 174 MET A CA 1
ATOM 1315 C C . MET A 1 174 ? 19.297 3.715 -8.247 1.00 85.94 174 MET A C 1
ATOM 1317 O O . MET A 1 174 ? 18.858 2.852 -7.493 1.00 85.94 174 MET A O 1
ATOM 1321 N N . ALA A 1 175 ? 19.988 4.769 -7.803 1.00 85.75 175 ALA A N 1
ATOM 1322 C CA . ALA A 1 175 ? 20.339 4.957 -6.397 1.00 85.75 175 ALA A CA 1
ATOM 1323 C C . ALA A 1 175 ? 19.091 5.052 -5.505 1.00 85.75 175 ALA A C 1
ATOM 1325 O O . ALA A 1 175 ? 19.032 4.431 -4.442 1.00 85.75 175 ALA A O 1
ATOM 1326 N N . ALA A 1 176 ? 18.058 5.777 -5.949 1.00 85.81 176 ALA A N 1
ATOM 1327 C CA . ALA A 1 176 ? 16.793 5.860 -5.228 1.00 85.81 176 ALA A CA 1
ATOM 1328 C C . ALA A 1 176 ? 16.089 4.497 -5.147 1.00 85.81 176 ALA A C 1
ATOM 1330 O O . ALA A 1 176 ? 15.577 4.149 -4.083 1.00 85.81 176 ALA A O 1
ATOM 1331 N N . SER A 1 177 ? 16.084 3.727 -6.237 1.00 87.38 177 SER A N 1
ATOM 1332 C CA . SER A 1 177 ? 15.455 2.401 -6.296 1.00 87.38 177 SER A CA 1
ATOM 1333 C C . SER A 1 177 ? 16.188 1.399 -5.404 1.00 87.38 177 SER A C 1
ATOM 1335 O O . SER A 1 177 ? 15.570 0.770 -4.550 1.00 87.38 177 SER A O 1
ATOM 1337 N N . GLN A 1 178 ? 17.518 1.330 -5.504 1.00 85.88 178 GLN A N 1
ATOM 1338 C CA . GLN A 1 178 ? 18.364 0.472 -4.668 1.00 85.88 178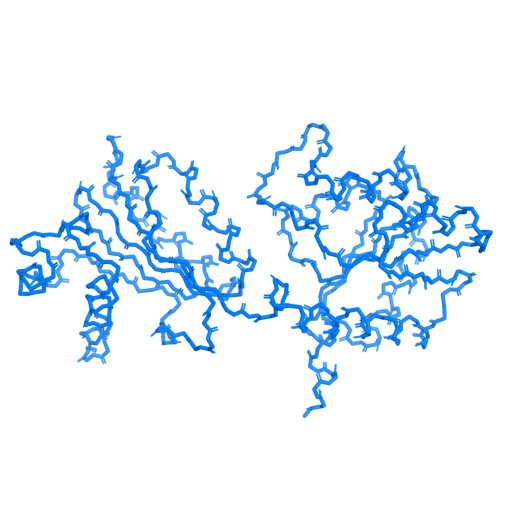 GLN A CA 1
ATOM 1339 C C . GLN A 1 178 ? 18.240 0.800 -3.176 1.00 85.88 178 GLN A C 1
ATOM 1341 O O . GLN A 1 178 ? 18.206 -0.107 -2.351 1.00 85.88 178 GLN A O 1
ATOM 1346 N N . SER A 1 179 ? 18.135 2.084 -2.821 1.00 83.81 179 SER A N 1
ATOM 1347 C CA . SER A 1 179 ? 18.010 2.512 -1.424 1.00 83.81 179 SER A CA 1
ATOM 1348 C C . SER A 1 179 ? 16.606 2.284 -0.850 1.00 83.81 179 SER A C 1
ATOM 1350 O O . SER A 1 179 ? 16.472 1.871 0.301 1.00 83.81 179 SER A O 1
ATOM 1352 N N . LYS A 1 180 ? 15.543 2.549 -1.624 1.00 83.50 180 LYS A N 1
ATOM 1353 C CA . LYS A 1 180 ? 14.165 2.596 -1.102 1.00 83.50 180 LYS A CA 1
ATOM 1354 C C . LYS A 1 180 ? 13.391 1.292 -1.278 1.00 83.50 180 LYS A C 1
ATOM 1356 O O . LYS A 1 180 ? 12.530 1.000 -0.450 1.00 83.50 180 LYS A O 1
ATOM 1361 N N . ASN A 1 181 ? 13.648 0.525 -2.337 1.00 85.94 181 ASN A N 1
ATOM 1362 C CA . ASN A 1 181 ? 12.872 -0.678 -2.657 1.00 85.94 181 ASN A CA 1
ATOM 1363 C C . ASN A 1 181 ? 13.030 -1.807 -1.617 1.00 85.94 181 ASN A C 1
ATOM 1365 O O . ASN A 1 181 ? 11.997 -2.353 -1.216 1.00 85.94 181 ASN A O 1
ATOM 1369 N N . PRO A 1 182 ? 14.233 -2.101 -1.071 1.00 79.50 182 PRO A N 1
ATOM 1370 C CA . PRO A 1 182 ? 14.390 -3.147 -0.057 1.00 79.50 182 PRO A CA 1
ATOM 1371 C C . PRO A 1 182 ? 13.568 -2.871 1.207 1.00 79.50 182 PRO A C 1
ATOM 1373 O O . PRO A 1 182 ? 12.841 -3.742 1.678 1.00 79.50 182 PRO A O 1
ATOM 1376 N N . ALA A 1 183 ? 13.600 -1.629 1.706 1.00 72.56 183 ALA A N 1
ATOM 1377 C CA . ALA A 1 183 ? 12.837 -1.212 2.886 1.00 72.56 183 ALA A CA 1
ATOM 1378 C C . ALA A 1 183 ? 11.312 -1.295 2.682 1.00 72.56 183 ALA A C 1
ATOM 1380 O O . ALA A 1 183 ? 10.551 -1.320 3.645 1.00 72.56 183 ALA A O 1
ATOM 1381 N N . ARG A 1 184 ? 10.861 -1.342 1.423 1.00 76.44 184 ARG A N 1
ATOM 1382 C CA . ARG A 1 184 ? 9.456 -1.493 1.033 1.00 76.44 184 ARG A CA 1
ATOM 1383 C C . ARG A 1 184 ? 9.072 -2.951 0.746 1.00 76.44 184 ARG A C 1
ATOM 1385 O O . ARG A 1 184 ? 7.909 -3.222 0.469 1.00 76.44 184 ARG A O 1
ATOM 1392 N N . GLY A 1 185 ? 10.018 -3.893 0.781 1.00 82.94 185 GLY A N 1
ATOM 1393 C CA . GLY A 1 185 ? 9.780 -5.281 0.372 1.00 82.94 185 GLY A CA 1
ATOM 1394 C C . GLY A 1 185 ? 9.521 -5.430 -1.132 1.00 82.94 185 GLY A C 1
ATOM 1395 O O . GLY A 1 185 ? 8.778 -6.326 -1.549 1.00 82.94 185 GLY A O 1
ATOM 1396 N N . ILE A 1 186 ? 10.089 -4.529 -1.938 1.00 89.44 186 ILE A N 1
ATOM 1397 C CA . ILE A 1 186 ? 9.998 -4.550 -3.398 1.00 89.44 186 ILE A CA 1
ATOM 1398 C C . ILE A 1 186 ? 11.267 -5.193 -3.957 1.00 89.44 186 ILE A C 1
ATOM 1400 O O . ILE A 1 186 ? 12.372 -4.737 -3.667 1.00 89.44 186 ILE A O 1
ATOM 1404 N N . ASN A 1 187 ? 11.086 -6.219 -4.784 1.00 92.56 187 ASN A N 1
ATOM 1405 C CA . ASN A 1 187 ? 12.109 -6.739 -5.678 1.00 92.56 187 ASN A CA 1
ATOM 1406 C C . ASN A 1 187 ? 11.864 -6.118 -7.049 1.00 92.56 187 ASN A C 1
ATOM 1408 O O . ASN A 1 187 ? 10.727 -6.068 -7.514 1.00 92.56 187 ASN A O 1
ATOM 1412 N N . SER A 1 188 ? 12.907 -5.594 -7.676 1.00 92.75 188 SER A N 1
ATOM 1413 C CA . SER A 1 188 ? 12.763 -4.848 -8.926 1.00 92.75 188 SER A CA 1
ATOM 1414 C C . SER A 1 188 ? 13.895 -5.147 -9.891 1.00 92.75 188 SER A C 1
ATOM 1416 O O . SER A 1 188 ? 14.996 -5.496 -9.463 1.00 92.75 188 SER A O 1
ATOM 1418 N N . MET A 1 189 ? 13.632 -5.021 -11.188 1.00 92.94 189 MET A N 1
ATOM 1419 C CA . MET A 1 189 ? 14.678 -4.992 -12.202 1.00 92.94 189 MET A CA 1
ATOM 1420 C C . MET A 1 189 ? 14.409 -3.874 -13.195 1.00 92.94 189 MET A C 1
ATOM 1422 O O . MET A 1 189 ? 13.322 -3.822 -13.762 1.00 92.94 189 MET A O 1
ATOM 1426 N N . LEU A 1 190 ? 15.415 -3.027 -13.417 1.00 92.31 190 LEU A N 1
ATOM 1427 C CA . LEU A 1 190 ? 15.384 -1.949 -14.400 1.00 92.31 190 LEU A CA 1
ATOM 1428 C C . LEU A 1 190 ? 16.339 -2.269 -15.554 1.00 92.31 190 LEU A C 1
ATOM 1430 O O . LEU A 1 190 ? 17.549 -2.397 -15.349 1.00 92.31 190 LEU A O 1
ATOM 1434 N N . CYS A 1 191 ? 15.800 -2.354 -16.766 1.00 91.00 191 CYS A N 1
ATOM 1435 C CA . CYS A 1 191 ? 16.549 -2.415 -18.017 1.00 91.00 191 CYS A CA 1
ATOM 1436 C C . CYS A 1 191 ? 16.374 -1.087 -18.753 1.00 91.00 191 CYS A C 1
ATOM 1438 O O . CYS A 1 191 ? 15.247 -0.612 -18.906 1.00 91.00 191 CYS A O 1
ATOM 1440 N N . PHE A 1 192 ? 17.463 -0.477 -19.216 1.00 89.56 192 PHE A N 1
ATOM 1441 C CA . PHE A 1 192 ? 17.355 0.763 -19.981 1.00 89.56 192 PHE A CA 1
ATOM 1442 C C . PHE A 1 192 ? 18.440 0.913 -21.039 1.00 89.56 192 PHE A C 1
ATOM 1444 O O . PHE A 1 192 ? 19.551 0.394 -20.915 1.00 89.56 192 PHE A O 1
ATOM 1451 N N . ASP A 1 193 ? 18.132 1.722 -22.046 1.00 86.88 193 ASP A N 1
ATOM 1452 C CA . ASP A 1 193 ? 19.121 2.309 -22.938 1.00 86.88 193 ASP A CA 1
ATOM 1453 C C . ASP A 1 193 ? 18.908 3.829 -23.068 1.00 86.88 193 ASP A C 1
ATOM 1455 O O . ASP A 1 193 ? 18.251 4.468 -22.252 1.00 86.88 193 ASP A O 1
ATOM 1459 N N . THR A 1 194 ? 19.495 4.460 -24.080 1.00 83.81 194 THR A N 1
ATOM 1460 C CA . THR A 1 194 ? 19.336 5.910 -24.288 1.00 83.81 194 THR A CA 1
ATOM 1461 C C . THR A 1 194 ? 17.927 6.344 -24.693 1.00 83.81 194 THR A C 1
ATOM 1463 O O . THR A 1 194 ? 17.688 7.542 -24.800 1.00 83.81 194 THR A O 1
ATOM 1466 N N . THR A 1 195 ? 17.022 5.405 -24.954 1.00 89.56 195 THR A N 1
ATOM 1467 C CA . THR A 1 195 ? 15.708 5.654 -25.554 1.00 89.56 195 THR A CA 1
ATOM 1468 C C . THR A 1 195 ? 14.553 5.054 -24.762 1.00 89.56 195 THR A C 1
ATOM 1470 O O . THR A 1 195 ? 13.516 5.703 -24.656 1.00 89.56 195 THR A O 1
ATOM 1473 N N . HIS A 1 196 ? 14.724 3.882 -24.151 1.00 93.31 196 HIS A N 1
ATOM 1474 C CA . HIS A 1 196 ? 13.647 3.156 -23.485 1.00 93.31 196 HIS A CA 1
ATOM 1475 C C . HIS A 1 196 ? 14.030 2.692 -22.078 1.00 93.31 196 HIS A C 1
ATOM 1477 O O . HIS A 1 196 ? 15.185 2.370 -21.794 1.00 93.31 196 HIS A O 1
ATOM 1483 N N . PHE A 1 197 ? 13.007 2.572 -21.236 1.00 94.94 197 PHE A N 1
ATOM 1484 C CA . PHE A 1 197 ? 13.010 1.827 -19.984 1.00 94.94 197 PHE A CA 1
ATOM 1485 C C . PHE A 1 197 ? 12.075 0.618 -20.100 1.00 94.94 197 PHE A C 1
ATOM 1487 O O . PHE A 1 197 ? 10.989 0.724 -20.673 1.00 94.94 197 PHE A O 1
ATOM 1494 N N . LEU A 1 198 ? 12.470 -0.495 -19.490 1.00 95.75 198 LEU A N 1
ATOM 1495 C CA . LEU A 1 198 ? 11.618 -1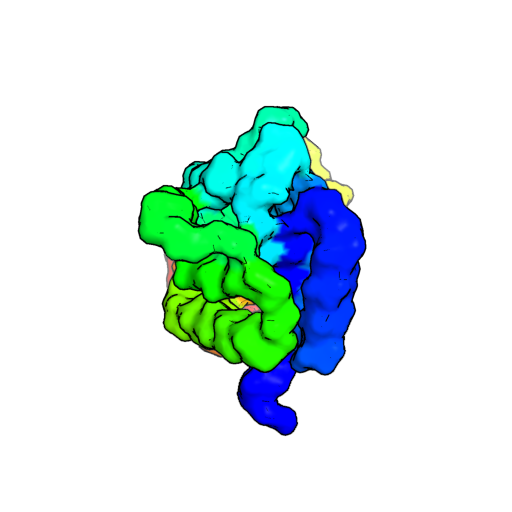.634 -19.152 1.00 95.75 198 LEU A CA 1
ATOM 1496 C C . LEU A 1 198 ? 11.880 -1.974 -17.691 1.00 95.75 198 LEU A C 1
ATOM 1498 O O . LEU A 1 198 ? 13.026 -2.213 -17.306 1.00 95.75 198 LEU A O 1
ATOM 1502 N N . GLU A 1 199 ? 10.834 -1.998 -16.881 1.00 95.81 199 GLU A N 1
ATOM 1503 C CA . GLU A 1 199 ? 10.967 -2.254 -15.454 1.00 95.81 199 GLU A CA 1
ATOM 1504 C C . GLU A 1 199 ? 9.926 -3.266 -14.987 1.00 95.81 199 GLU A C 1
ATOM 1506 O O . GLU A 1 199 ? 8.765 -3.234 -15.402 1.00 95.81 199 GLU A O 1
ATOM 1511 N N . ILE A 1 200 ? 10.368 -4.175 -14.121 1.00 96.69 200 ILE A N 1
ATOM 1512 C CA . ILE A 1 200 ? 9.528 -5.119 -13.388 1.00 96.69 200 ILE A CA 1
ATOM 1513 C C . ILE A 1 200 ? 9.602 -4.787 -11.898 1.00 96.69 200 ILE A C 1
ATOM 1515 O O . ILE A 1 200 ? 10.687 -4.637 -11.336 1.00 96.69 200 ILE A O 1
ATOM 1519 N N . LEU A 1 201 ? 8.437 -4.692 -11.263 1.00 95.62 201 LEU A N 1
ATOM 1520 C CA . LEU A 1 201 ? 8.253 -4.481 -9.832 1.00 95.62 201 LEU A CA 1
ATOM 1521 C C . LEU A 1 201 ? 7.481 -5.662 -9.259 1.00 95.62 201 LEU A C 1
ATOM 1523 O O . LEU A 1 201 ? 6.379 -5.952 -9.715 1.00 95.62 201 LEU A O 1
ATOM 1527 N N . GLU A 1 202 ? 8.025 -6.305 -8.235 1.00 94.31 202 GLU A N 1
ATOM 1528 C CA . GLU A 1 202 ? 7.367 -7.373 -7.488 1.00 94.31 202 GLU A CA 1
ATOM 1529 C C . GLU A 1 202 ? 7.355 -7.026 -6.005 1.00 94.31 202 GLU A C 1
ATOM 1531 O O . GLU A 1 202 ? 8.357 -6.595 -5.430 1.00 94.31 202 GLU A O 1
ATOM 1536 N N . GLY A 1 203 ? 6.226 -7.215 -5.339 1.00 90.06 203 GLY A N 1
ATOM 1537 C CA . GLY A 1 203 ? 6.091 -6.789 -3.953 1.00 90.06 203 GLY A CA 1
ATOM 1538 C C . GLY A 1 203 ? 4.687 -6.954 -3.413 1.00 90.06 203 GLY A C 1
ATOM 1539 O O . GLY A 1 203 ? 3.792 -7.363 -4.151 1.00 90.06 203 GLY A O 1
ATOM 1540 N N . PRO A 1 204 ? 4.471 -6.620 -2.131 1.00 85.88 204 PRO A N 1
ATOM 1541 C CA . PRO A 1 204 ? 3.129 -6.551 -1.579 1.00 85.88 204 PRO A CA 1
ATOM 1542 C C . PRO A 1 204 ? 2.253 -5.665 -2.465 1.00 85.88 204 PRO A C 1
ATOM 1544 O O . PRO A 1 204 ? 2.652 -4.545 -2.795 1.00 85.88 204 PRO A O 1
ATOM 1547 N N . HIS A 1 205 ? 1.066 -6.158 -2.826 1.00 81.81 205 HIS A N 1
ATOM 1548 C CA . HIS A 1 205 ? 0.175 -5.545 -3.817 1.00 81.81 205 HIS A CA 1
ATOM 1549 C C . HIS A 1 205 ? 0.100 -4.015 -3.727 1.00 81.81 205 HIS A C 1
ATOM 1551 O O . HIS A 1 205 ? 0.370 -3.304 -4.691 1.00 81.81 205 HIS A O 1
ATOM 1557 N N . ARG A 1 206 ? -0.183 -3.505 -2.529 1.00 75.19 206 ARG A N 1
ATOM 1558 C CA . ARG A 1 206 ? -0.370 -2.073 -2.258 1.00 75.19 206 ARG A CA 1
ATOM 1559 C C . ARG A 1 206 ? 0.894 -1.256 -2.433 1.00 75.19 206 ARG A C 1
ATOM 1561 O O . ARG A 1 206 ? 0.842 -0.107 -2.859 1.00 75.19 206 ARG A O 1
ATOM 1568 N N . VAL A 1 207 ? 2.018 -1.843 -2.042 1.00 82.50 207 VAL A N 1
ATOM 1569 C CA . VAL A 1 207 ? 3.319 -1.194 -2.100 1.00 82.50 207 VAL A CA 1
ATOM 1570 C C . VAL A 1 207 ? 3.736 -1.031 -3.559 1.00 82.50 207 VAL A C 1
ATOM 1572 O O . VAL A 1 207 ? 4.193 0.048 -3.936 1.00 82.50 207 VAL A O 1
ATOM 1575 N N . VAL A 1 208 ? 3.523 -2.067 -4.378 1.00 89.62 208 VAL A N 1
ATOM 1576 C CA . VAL A 1 208 ? 3.785 -2.017 -5.821 1.00 89.62 208 VAL A CA 1
ATOM 1577 C C . VAL A 1 208 ? 2.847 -1.034 -6.507 1.00 89.62 208 VAL A C 1
ATOM 1579 O O . VAL A 1 208 ? 3.342 -0.162 -7.209 1.00 89.62 208 VAL A O 1
ATOM 1582 N N . ASP A 1 209 ? 1.536 -1.087 -6.254 1.00 84.06 209 ASP A N 1
ATOM 1583 C CA . ASP A 1 209 ? 0.581 -0.158 -6.878 1.00 84.06 209 ASP A CA 1
ATOM 1584 C C . ASP A 1 209 ? 0.859 1.304 -6.508 1.00 84.06 209 ASP A C 1
ATOM 1586 O O . ASP A 1 209 ? 0.852 2.185 -7.367 1.00 84.06 209 ASP A O 1
ATOM 1590 N N . THR A 1 210 ? 1.198 1.559 -5.243 1.00 79.75 210 THR A N 1
ATOM 1591 C CA . THR A 1 210 ? 1.605 2.887 -4.770 1.00 79.75 210 THR A CA 1
ATOM 1592 C C . THR A 1 210 ? 2.868 3.377 -5.469 1.00 79.75 210 THR A C 1
ATOM 1594 O O . THR A 1 210 ? 2.930 4.522 -5.917 1.00 79.75 210 THR A O 1
ATOM 1597 N N . LEU A 1 211 ? 3.907 2.538 -5.526 1.00 88.94 211 LEU A N 1
ATOM 1598 C CA . LEU A 1 211 ? 5.156 2.913 -6.178 1.00 88.94 211 LEU A CA 1
ATOM 1599 C C . LEU A 1 211 ? 4.939 3.127 -7.676 1.00 88.94 211 LEU A C 1
ATOM 1601 O O . LEU A 1 211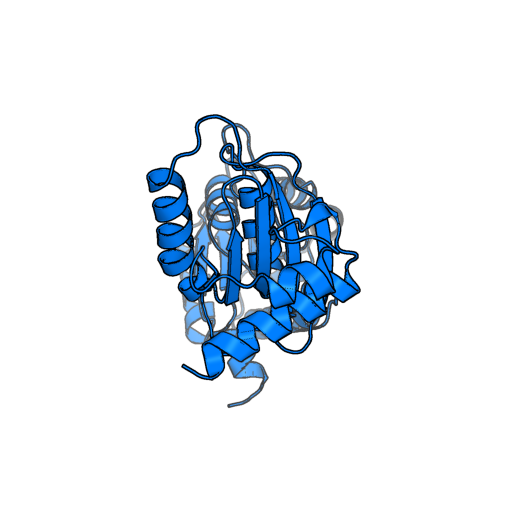 ? 5.433 4.110 -8.219 1.00 88.94 211 LEU A O 1
ATOM 1605 N N . TYR A 1 212 ? 4.184 2.243 -8.320 1.00 93.31 212 TYR A N 1
ATOM 1606 C CA . TYR A 1 212 ? 3.928 2.325 -9.745 1.00 93.31 212 TYR A CA 1
ATOM 1607 C C . TYR A 1 212 ? 3.167 3.601 -10.107 1.00 93.31 212 TYR A C 1
ATOM 1609 O O . TYR A 1 212 ? 3.585 4.295 -11.026 1.00 93.31 212 TYR A O 1
ATOM 1617 N N . GLY A 1 213 ? 2.160 3.998 -9.321 1.00 87.38 213 GLY A N 1
ATOM 1618 C CA . GLY A 1 213 ? 1.478 5.282 -9.511 1.00 87.38 213 GLY A CA 1
ATOM 1619 C C . GLY A 1 213 ? 2.419 6.492 -9.412 1.00 87.38 213 GLY A C 1
ATOM 1620 O O . GLY A 1 213 ? 2.321 7.412 -10.219 1.00 87.38 213 GLY A O 1
ATOM 1621 N N . LYS A 1 214 ? 3.386 6.476 -8.479 1.00 88.25 214 LYS A N 1
ATOM 1622 C CA . LYS A 1 214 ? 4.431 7.520 -8.395 1.00 88.25 214 LYS A CA 1
ATOM 1623 C C . LYS A 1 214 ? 5.340 7.517 -9.617 1.00 88.25 214 LYS A C 1
ATOM 1625 O O . LYS A 1 214 ? 5.694 8.584 -10.103 1.00 88.25 214 LYS A O 1
ATOM 1630 N N . ILE A 1 215 ? 5.725 6.330 -10.084 1.00 92.38 215 ILE A N 1
ATOM 1631 C CA . ILE A 1 215 ? 6.575 6.179 -11.263 1.00 92.38 215 ILE A CA 1
ATOM 1632 C C . ILE A 1 215 ? 5.848 6.700 -12.499 1.00 92.38 215 ILE A C 1
ATOM 1634 O O . ILE A 1 215 ? 6.440 7.472 -13.229 1.00 92.38 215 ILE A O 1
ATOM 1638 N N . GLN A 1 216 ? 4.567 6.379 -12.695 1.00 91.56 216 GLN A N 1
ATOM 1639 C CA . GLN A 1 216 ? 3.783 6.873 -13.835 1.00 91.56 216 GLN A CA 1
ATOM 1640 C C . GLN A 1 216 ? 3.731 8.408 -13.931 1.00 91.56 216 GLN A C 1
ATOM 1642 O O . GLN A 1 216 ? 3.540 8.938 -15.023 1.00 91.56 216 GLN A O 1
ATOM 1647 N N . ALA A 1 217 ? 3.881 9.113 -12.807 1.00 88.88 217 ALA A N 1
ATOM 1648 C CA . ALA A 1 217 ? 3.901 10.572 -12.740 1.00 88.88 217 ALA A CA 1
ATOM 1649 C C . ALA A 1 217 ? 5.318 11.181 -12.836 1.00 88.88 217 ALA A C 1
ATOM 1651 O O . ALA A 1 217 ? 5.461 12.403 -12.766 1.00 88.88 217 ALA A O 1
ATOM 1652 N N . ASP A 1 218 ? 6.371 10.368 -12.957 1.00 92.75 218 ASP A N 1
ATOM 1653 C CA . ASP A 1 218 ? 7.754 10.841 -13.003 1.00 92.75 218 ASP A CA 1
ATOM 1654 C C . ASP A 1 218 ? 8.049 11.553 -14.331 1.00 92.75 218 ASP A C 1
ATOM 1656 O O . ASP A 1 218 ? 7.835 11.020 -15.414 1.00 92.75 218 ASP A O 1
ATOM 1660 N N . THR A 1 219 ? 8.582 12.772 -14.278 1.00 93.62 219 THR A N 1
ATOM 1661 C CA . THR A 1 219 ? 8.808 13.589 -15.480 1.00 93.62 219 THR A CA 1
ATOM 1662 C C . THR A 1 219 ? 10.030 13.166 -16.298 1.00 93.62 219 THR A C 1
ATOM 1664 O O . THR A 1 219 ? 10.252 13.690 -17.389 1.00 93.62 219 THR A O 1
ATOM 1667 N N . ARG A 1 220 ? 10.837 12.216 -15.804 1.00 95.06 220 ARG A N 1
ATOM 1668 C CA . ARG A 1 220 ? 12.032 11.705 -16.501 1.00 95.06 220 ARG A CA 1
ATOM 1669 C C . ARG A 1 220 ? 11.709 10.650 -17.560 1.00 95.06 220 ARG A C 1
ATOM 1671 O O . ARG A 1 220 ? 12.608 10.194 -18.267 1.00 95.06 220 ARG A O 1
ATOM 1678 N N . HIS A 1 221 ? 10.448 10.269 -17.714 1.00 96.62 221 HIS A N 1
ATOM 1679 C CA . HIS A 1 221 ? 10.011 9.412 -18.808 1.00 96.62 221 HIS A CA 1
ATOM 1680 C C . HIS A 1 221 ? 8.661 9.858 -19.370 1.00 96.62 221 HIS A C 1
ATOM 1682 O O . HIS A 1 221 ? 8.014 10.765 -18.851 1.00 96.62 221 HIS A O 1
ATOM 1688 N N . ARG A 1 222 ? 8.245 9.238 -20.470 1.00 96.19 222 ARG A N 1
ATOM 1689 C CA . ARG A 1 222 ? 6.944 9.467 -21.107 1.00 96.19 222 ARG A CA 1
ATOM 1690 C C . ARG A 1 222 ? 6.418 8.177 -21.726 1.00 96.19 222 ARG A C 1
ATOM 1692 O O . ARG A 1 222 ? 7.133 7.179 -21.789 1.00 96.19 222 ARG A O 1
ATOM 1699 N N . ASN A 1 223 ? 5.180 8.211 -22.217 1.00 95.19 223 ASN A N 1
ATOM 1700 C CA . ASN A 1 223 ? 4.545 7.082 -22.907 1.00 95.19 223 ASN A CA 1
ATOM 1701 C C . ASN A 1 223 ? 4.580 5.782 -22.083 1.00 95.19 223 ASN A C 1
ATOM 1703 O O . ASN A 1 223 ? 4.866 4.707 -22.606 1.00 95.19 223 ASN A O 1
ATOM 1707 N N . VAL A 1 224 ? 4.298 5.888 -20.781 1.00 95.69 224 VAL A N 1
ATOM 1708 C CA . VAL A 1 224 ? 4.303 4.745 -19.863 1.00 95.69 224 VAL A CA 1
ATOM 1709 C C . VAL A 1 224 ? 3.184 3.777 -20.236 1.00 95.69 224 VAL A C 1
ATOM 1711 O O . VAL A 1 224 ? 2.006 4.129 -20.190 1.00 95.69 224 VAL A O 1
ATOM 1714 N N . LYS A 1 225 ? 3.549 2.543 -20.584 1.00 95.38 225 LYS A N 1
ATOM 1715 C CA . LYS A 1 225 ? 2.620 1.468 -20.942 1.00 95.38 225 LYS A CA 1
ATOM 1716 C C . LYS A 1 225 ? 2.825 0.279 -20.018 1.00 95.38 225 LYS A C 1
ATOM 1718 O O . LYS A 1 225 ? 3.914 -0.294 -19.961 1.00 95.38 225 LYS A O 1
ATOM 1723 N N . THR A 1 226 ? 1.770 -0.104 -19.308 1.00 97.06 226 THR A N 1
ATOM 1724 C CA . THR A 1 226 ? 1.741 -1.356 -18.548 1.00 97.06 226 THR A CA 1
ATOM 1725 C C . THR A 1 226 ? 1.687 -2.522 -19.530 1.00 97.06 226 THR 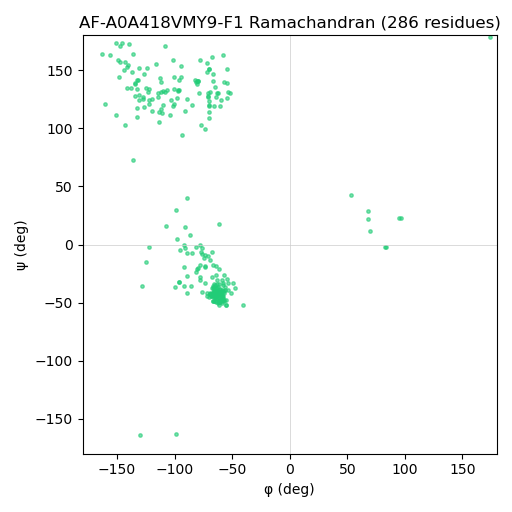A C 1
ATOM 1727 O O . THR A 1 226 ? 0.753 -2.614 -20.321 1.00 97.06 226 THR A O 1
ATOM 1730 N N . ALA A 1 227 ? 2.688 -3.396 -19.489 1.00 94.94 227 ALA A N 1
ATOM 1731 C CA . ALA A 1 227 ? 2.715 -4.617 -20.285 1.00 94.94 227 ALA A CA 1
ATOM 1732 C C . ALA A 1 227 ? 2.043 -5.776 -19.539 1.00 94.94 227 ALA A C 1
ATOM 1734 O O . ALA A 1 227 ? 1.293 -6.544 -20.134 1.00 94.94 227 ALA A O 1
ATOM 1735 N N . ILE A 1 228 ? 2.309 -5.897 -18.233 1.00 94.88 228 ILE A N 1
ATOM 1736 C CA . ILE A 1 228 ? 1.788 -6.970 -17.377 1.00 94.88 228 ILE A CA 1
ATOM 1737 C C . ILE A 1 228 ? 1.437 -6.379 -16.018 1.00 94.88 228 ILE A C 1
ATOM 1739 O O . ILE A 1 228 ? 2.216 -5.615 -15.448 1.00 94.88 228 ILE A O 1
ATOM 1743 N N . LYS A 1 229 ? 0.268 -6.743 -15.496 1.00 93.69 229 LYS A N 1
ATOM 1744 C CA . LYS A 1 229 ? -0.126 -6.478 -14.113 1.00 93.69 229 LYS A CA 1
ATOM 1745 C C . LYS A 1 229 ? -0.929 -7.665 -13.602 1.00 93.69 229 LYS A C 1
ATOM 1747 O O . LYS A 1 229 ? -2.098 -7.814 -13.947 1.00 93.69 229 LYS A O 1
ATOM 1752 N N . ASP A 1 230 ? -0.299 -8.508 -12.800 1.00 90.69 230 ASP A N 1
ATOM 1753 C CA . ASP A 1 230 ? -0.871 -9.759 -12.316 1.00 90.69 230 ASP A CA 1
ATOM 1754 C C . ASP A 1 230 ? -0.513 -10.026 -10.851 1.00 90.69 230 ASP A C 1
ATOM 1756 O O . ASP A 1 230 ? 0.467 -9.524 -10.294 1.00 90.69 230 ASP A O 1
ATOM 1760 N N . ARG A 1 231 ? -1.374 -10.802 -10.189 1.00 85.06 231 ARG A N 1
ATOM 1761 C CA . ARG A 1 231 ? -1.092 -11.334 -8.855 1.00 85.06 231 ARG A CA 1
ATOM 1762 C C . ARG A 1 231 ? -0.207 -12.554 -9.000 1.00 85.06 231 ARG A C 1
ATOM 1764 O O . ARG A 1 231 ? -0.447 -13.380 -9.874 1.00 85.06 231 ARG A O 1
ATOM 1771 N N . ILE A 1 232 ? 0.779 -12.665 -8.123 1.00 87.00 232 ILE A N 1
ATOM 1772 C CA . ILE A 1 232 ? 1.760 -13.745 -8.162 1.00 87.00 232 ILE A CA 1
ATOM 1773 C C . ILE A 1 232 ? 1.813 -14.442 -6.804 1.00 87.00 232 ILE A C 1
ATOM 1775 O O . ILE A 1 232 ? 1.660 -13.803 -5.762 1.00 87.00 232 ILE A O 1
ATOM 1779 N N . ASP A 1 233 ? 2.072 -15.745 -6.816 1.00 81.06 233 ASP A N 1
ATOM 1780 C CA . ASP A 1 233 ? 2.319 -16.517 -5.592 1.00 81.06 233 ASP A CA 1
ATOM 1781 C C . ASP A 1 233 ? 3.807 -16.522 -5.216 1.00 81.06 233 ASP A C 1
ATOM 1783 O O . ASP A 1 233 ? 4.165 -16.636 -4.045 1.00 81.06 233 ASP A O 1
ATOM 1787 N N . GLN A 1 234 ? 4.683 -16.365 -6.214 1.00 83.88 234 GLN A N 1
ATOM 1788 C CA . GLN A 1 234 ? 6.138 -16.366 -6.068 1.00 83.88 234 GLN A CA 1
ATOM 1789 C C . GLN A 1 234 ? 6.768 -15.250 -6.897 1.00 83.88 234 GLN A C 1
ATOM 1791 O O . GLN A 1 234 ? 6.267 -14.878 -7.962 1.00 83.88 234 GLN A O 1
ATOM 1796 N N . ARG A 1 235 ? 7.884 -14.715 -6.397 1.00 88.69 235 ARG A N 1
ATOM 1797 C CA . ARG A 1 235 ? 8.635 -13.649 -7.064 1.00 88.69 235 ARG A CA 1
ATOM 1798 C C . ARG A 1 235 ? 9.543 -14.266 -8.123 1.00 88.69 235 ARG A C 1
ATOM 1800 O O . ARG A 1 235 ? 10.158 -15.300 -7.897 1.00 88.69 235 ARG A O 1
ATOM 1807 N N . LEU A 1 236 ? 9.688 -13.608 -9.263 1.00 89.00 236 LEU A N 1
ATOM 1808 C CA . LEU A 1 236 ? 10.739 -13.935 -10.223 1.00 89.00 236 LEU A CA 1
ATOM 1809 C C . LEU A 1 236 ? 12.112 -13.464 -9.705 1.00 89.00 236 LEU A C 1
ATOM 1811 O O . LEU A 1 236 ? 13.137 -14.106 -9.939 1.00 89.00 236 LEU A O 1
ATOM 1815 N N . LEU A 1 237 ? 12.129 -12.348 -8.970 1.00 85.75 237 LEU A N 1
ATOM 1816 C CA . LEU A 1 237 ? 13.325 -11.643 -8.505 1.00 85.75 237 LEU A CA 1
ATOM 1817 C C . LEU A 1 237 ? 13.705 -11.957 -7.047 1.00 85.75 237 LEU A C 1
ATOM 1819 O O . LEU A 1 237 ? 14.282 -11.105 -6.376 1.00 85.75 237 LEU A O 1
ATOM 1823 N N . GLU A 1 238 ? 13.411 -13.157 -6.533 1.00 76.50 238 GLU A N 1
ATOM 1824 C CA . GLU A 1 238 ? 13.630 -13.524 -5.113 1.00 76.50 238 GLU A CA 1
ATOM 1825 C C . GLU A 1 238 ? 15.017 -13.149 -4.568 1.00 76.50 238 GLU A C 1
ATOM 1827 O O . GLU A 1 238 ? 15.141 -12.708 -3.429 1.00 76.50 238 GLU A O 1
ATOM 1832 N N . SER A 1 239 ? 16.056 -13.280 -5.394 1.00 75.31 239 SER A N 1
ATOM 1833 C CA . SER A 1 239 ? 17.449 -13.024 -5.007 1.00 75.31 239 SER A CA 1
ATOM 1834 C C . SER A 1 239 ? 17.871 -11.551 -5.102 1.00 75.31 239 SER A C 1
ATOM 1836 O O . SER A 1 239 ? 18.980 -11.215 -4.700 1.00 75.31 239 SER A O 1
ATOM 1838 N N . TRP A 1 240 ? 17.030 -10.669 -5.651 1.00 74.19 240 TRP A N 1
ATOM 1839 C CA . TRP A 1 240 ? 17.431 -9.320 -6.054 1.00 74.19 240 TRP A CA 1
ATOM 1840 C C . TRP A 1 240 ? 16.449 -8.269 -5.558 1.00 74.19 240 TRP A C 1
ATOM 1842 O O . TRP A 1 240 ? 15.342 -8.148 -6.079 1.00 74.19 240 TRP A O 1
ATOM 1852 N N . ALA A 1 241 ? 16.853 -7.452 -4.586 1.00 66.31 241 ALA A N 1
ATOM 1853 C CA . ALA A 1 241 ? 16.038 -6.303 -4.191 1.00 66.31 241 ALA A CA 1
ATOM 1854 C C . ALA A 1 241 ? 15.952 -5.256 -5.326 1.00 66.31 241 ALA A C 1
ATOM 1856 O O . ALA A 1 241 ? 14.891 -4.689 -5.590 1.00 66.31 241 ALA A O 1
ATOM 1857 N N . MET A 1 242 ? 17.053 -5.049 -6.056 1.00 76.81 242 MET A N 1
ATOM 1858 C CA . MET A 1 242 ? 17.088 -4.251 -7.282 1.00 76.81 242 MET A CA 1
ATOM 1859 C C . MET A 1 242 ? 18.193 -4.775 -8.209 1.00 76.81 242 MET A C 1
ATOM 1861 O O . MET A 1 242 ? 19.374 -4.660 -7.882 1.00 76.81 242 MET A O 1
ATOM 1865 N N . LEU A 1 243 ? 17.809 -5.366 -9.342 1.00 81.12 243 LEU A N 1
ATOM 1866 C CA . LEU A 1 243 ? 18.712 -5.754 -10.424 1.00 81.12 243 LEU A CA 1
ATOM 1867 C C . LEU A 1 243 ? 18.728 -4.659 -11.493 1.00 81.12 243 LEU A C 1
ATOM 1869 O O . LEU A 1 243 ? 17.709 -4.053 -11.819 1.00 81.12 243 LEU A O 1
ATOM 1873 N N . TYR A 1 244 ? 19.895 -4.401 -12.057 1.00 82.94 244 TYR A N 1
ATOM 1874 C CA . TYR A 1 244 ? 20.055 -3.395 -13.089 1.00 82.94 244 TYR A CA 1
ATOM 1875 C C . TYR A 1 244 ? 20.743 -4.001 -14.306 1.00 82.94 244 TYR A C 1
ATOM 1877 O O . TYR A 1 244 ? 21.834 -4.558 -14.186 1.00 82.94 244 TYR A O 1
ATOM 1885 N N . MET A 1 245 ? 20.116 -3.833 -15.470 1.00 80.19 245 MET A N 1
ATOM 1886 C CA . MET A 1 245 ? 20.740 -4.092 -16.759 1.00 80.19 245 MET A CA 1
ATOM 1887 C C . MET A 1 245 ? 21.112 -2.770 -17.432 1.00 80.19 245 MET A C 1
ATOM 1889 O O . MET A 1 245 ? 20.243 -2.014 -17.872 1.00 80.19 245 MET A O 1
ATOM 1893 N N . GLY A 1 246 ? 22.420 -2.536 -17.535 1.00 69.50 246 GLY A N 1
ATOM 1894 C CA . GLY A 1 246 ? 23.002 -1.448 -18.313 1.00 69.50 246 GLY A CA 1
ATOM 1895 C C . GLY A 1 246 ? 23.505 -1.882 -19.685 1.00 69.50 246 GLY A C 1
ATOM 1896 O O . GLY A 1 246 ? 23.190 -2.957 -20.181 1.00 69.50 246 GLY A O 1
ATOM 1897 N N . ARG A 1 247 ? 24.344 -1.040 -20.296 1.00 62.34 247 ARG A N 1
ATOM 1898 C CA . ARG A 1 247 ? 24.865 -1.250 -21.657 1.00 62.34 247 ARG A CA 1
ATOM 1899 C C . ARG A 1 247 ? 25.891 -2.382 -21.814 1.00 62.34 247 ARG A C 1
ATOM 1901 O O . ARG A 1 247 ? 26.213 -2.704 -22.955 1.00 62.34 247 ARG A O 1
ATOM 1908 N N . GLU A 1 248 ? 26.406 -2.973 -20.735 1.00 60.84 248 GLU A N 1
ATOM 1909 C CA . GLU A 1 248 ? 27.505 -3.943 -20.820 1.00 60.84 248 GLU A CA 1
ATOM 1910 C C . GLU A 1 248 ? 27.281 -5.209 -19.973 1.00 60.84 248 GLU A C 1
ATOM 1912 O O . GLU A 1 248 ? 26.858 -5.094 -18.819 1.00 60.84 248 GLU A O 1
ATOM 1917 N N . PRO A 1 249 ? 27.611 -6.405 -20.512 1.00 61.50 249 PRO A N 1
ATOM 1918 C CA . PRO A 1 249 ? 28.007 -6.663 -21.904 1.00 61.50 249 PRO A CA 1
ATOM 1919 C C . PRO A 1 249 ? 26.818 -6.545 -22.889 1.00 61.50 249 PRO A C 1
ATOM 1921 O O . PRO A 1 249 ? 25.666 -6.706 -22.478 1.00 61.50 249 PRO A O 1
ATOM 1924 N N . PRO A 1 250 ? 27.062 -6.279 -24.190 1.00 66.44 250 PRO A N 1
ATOM 1925 C CA . PRO A 1 250 ? 26.000 -6.111 -25.180 1.00 66.44 250 PRO A CA 1
ATOM 1926 C C . PRO A 1 250 ? 25.142 -7.375 -25.300 1.00 66.44 250 PRO A C 1
ATOM 1928 O O . PRO A 1 250 ? 25.624 -8.430 -25.705 1.00 66.44 250 PRO A O 1
ATOM 1931 N N . MET A 1 251 ? 23.849 -7.263 -25.006 1.00 80.19 251 MET A N 1
ATOM 1932 C CA . MET A 1 251 ? 22.897 -8.378 -25.089 1.00 80.19 251 MET A CA 1
ATOM 1933 C C . MET A 1 251 ? 22.249 -8.486 -26.475 1.00 80.19 251 MET A C 1
ATOM 1935 O O . MET A 1 251 ? 21.056 -8.746 -26.597 1.00 80.19 251 MET A O 1
ATOM 1939 N N . VAL A 1 252 ? 23.032 -8.266 -27.536 1.00 83.81 252 VAL A N 1
ATOM 1940 C CA . VAL A 1 252 ? 22.535 -8.224 -28.927 1.00 83.81 252 VAL A CA 1
ATOM 1941 C C . VAL A 1 252 ? 21.832 -9.525 -29.309 1.00 83.81 252 VAL A C 1
ATOM 1943 O O . VAL A 1 252 ? 20.836 -9.510 -30.026 1.00 83.81 252 VAL A O 1
ATOM 1946 N N . ASP A 1 253 ? 22.310 -10.657 -28.795 1.00 88.94 253 ASP A N 1
ATOM 1947 C CA . ASP A 1 253 ? 21.681 -11.955 -29.016 1.00 88.94 253 ASP A CA 1
ATOM 1948 C C . ASP A 1 253 ? 20.281 -12.055 -28.374 1.00 88.94 253 ASP A C 1
ATOM 1950 O O . ASP A 1 253 ? 19.393 -12.685 -28.949 1.00 88.94 253 ASP A O 1
ATOM 1954 N N . LEU A 1 254 ? 20.059 -11.408 -27.220 1.00 88.81 254 LEU A N 1
ATOM 1955 C CA . LEU A 1 254 ? 18.737 -11.295 -26.599 1.00 88.81 254 LEU A CA 1
ATOM 1956 C C . LEU A 1 254 ? 17.849 -10.344 -27.397 1.00 88.81 254 LEU A C 1
ATOM 1958 O O . LEU A 1 254 ? 16.687 -10.657 -27.632 1.00 88.81 254 LEU A O 1
ATOM 1962 N N . TYR A 1 255 ? 18.390 -9.214 -27.857 1.00 90.12 255 TYR A N 1
ATOM 1963 C CA . TYR A 1 255 ? 17.628 -8.244 -28.645 1.00 90.12 255 TYR A CA 1
ATOM 1964 C C . TYR A 1 255 ? 17.149 -8.840 -29.969 1.00 90.12 255 TYR A C 1
ATOM 1966 O O . TYR A 1 255 ? 15.977 -8.712 -30.313 1.00 90.12 255 TYR A O 1
ATOM 1974 N N . ARG A 1 256 ? 18.006 -9.580 -30.682 1.00 90.75 256 ARG A N 1
ATOM 1975 C CA . ARG A 1 256 ? 17.611 -10.239 -31.935 1.00 90.75 256 ARG A CA 1
ATOM 1976 C C . ARG A 1 256 ? 16.487 -11.244 -31.728 1.00 90.75 256 ARG A C 1
ATOM 1978 O O . ARG A 1 256 ? 15.574 -11.295 -32.544 1.00 90.75 256 ARG A O 1
ATOM 1985 N N . ARG A 1 257 ? 16.549 -12.019 -30.641 1.00 91.88 257 ARG A N 1
ATOM 1986 C CA . ARG A 1 257 ? 15.540 -13.038 -30.318 1.00 91.88 257 ARG A CA 1
ATOM 1987 C C . ARG A 1 257 ? 14.210 -12.434 -29.870 1.00 91.88 257 ARG A C 1
ATOM 1989 O O . ARG A 1 257 ? 13.171 -12.884 -30.334 1.00 91.88 257 ARG A O 1
ATOM 1996 N N . HIS A 1 258 ? 14.249 -11.419 -29.008 1.00 92.44 258 HIS A N 1
ATOM 1997 C CA . HIS A 1 258 ? 13.054 -10.897 -28.330 1.00 92.44 258 HIS A CA 1
ATOM 1998 C C . HIS A 1 258 ? 12.487 -9.621 -28.966 1.00 92.44 258 HIS A C 1
ATOM 2000 O O . HIS A 1 258 ? 11.274 -9.466 -29.038 1.00 92.44 258 HIS A O 1
ATOM 2006 N N . CYS A 1 259 ? 13.335 -8.719 -29.468 1.00 88.75 259 CYS A N 1
ATOM 2007 C CA . CYS A 1 259 ? 12.915 -7.483 -30.147 1.00 88.75 259 CYS A CA 1
ATOM 2008 C C . CYS A 1 259 ? 12.771 -7.639 -31.673 1.00 88.75 259 CYS A C 1
ATOM 2010 O O . CYS A 1 259 ? 12.208 -6.758 -32.329 1.00 88.75 259 CYS A O 1
ATOM 2012 N N . GLY A 1 260 ? 13.393 -8.668 -32.265 1.00 89.12 260 GLY A N 1
ATOM 2013 C CA . GLY A 1 260 ? 13.563 -8.781 -33.719 1.00 89.12 260 GLY A CA 1
ATOM 2014 C C . GLY A 1 260 ? 14.512 -7.729 -34.319 1.00 89.12 260 GLY A C 1
ATOM 2015 O O . GLY A 1 260 ? 14.404 -7.402 -35.500 1.00 89.12 260 GLY A O 1
ATOM 2016 N N . CYS A 1 261 ? 15.407 -7.140 -33.518 1.00 89.94 261 CYS A N 1
ATOM 2017 C CA . CYS A 1 261 ? 16.395 -6.153 -33.964 1.00 89.94 261 CYS A CA 1
ATOM 2018 C C . CYS A 1 261 ? 17.673 -6.190 -33.112 1.00 89.94 261 CYS A C 1
ATOM 2020 O O . CYS A 1 261 ? 17.741 -6.867 -32.093 1.00 89.94 261 CYS A O 1
ATOM 2022 N N . ASP A 1 262 ? 18.691 -5.429 -33.513 1.00 89.25 262 ASP A N 1
ATOM 2023 C CA . ASP A 1 262 ? 20.019 -5.450 -32.877 1.00 89.25 262 ASP A CA 1
ATOM 2024 C C . ASP A 1 262 ? 20.151 -4.497 -31.673 1.00 89.25 262 ASP A C 1
ATOM 2026 O O . ASP A 1 262 ? 21.247 -4.296 -31.149 1.00 89.25 262 ASP A O 1
ATOM 2030 N N . HIS A 1 263 ? 19.048 -3.892 -31.227 1.00 88.50 263 HIS A N 1
ATOM 2031 C CA . HIS A 1 263 ? 19.021 -2.934 -30.122 1.00 88.50 263 HIS A CA 1
ATOM 2032 C C . HIS A 1 263 ? 17.856 -3.199 -29.166 1.00 88.50 263 HIS A C 1
ATOM 2034 O O . HIS A 1 263 ? 16.902 -3.913 -29.478 1.00 88.50 263 HIS A O 1
ATOM 2040 N N . PHE A 1 264 ? 17.938 -2.605 -27.980 1.00 90.56 264 PHE A N 1
ATOM 2041 C CA . PHE A 1 264 ? 16.898 -2.714 -26.973 1.00 90.56 264 PHE A CA 1
ATOM 2042 C C . PHE A 1 264 ? 15.646 -1.939 -27.413 1.00 90.56 264 PHE A C 1
ATOM 2044 O O . PHE A 1 264 ? 15.648 -0.713 -27.470 1.00 90.56 264 PHE A O 1
ATOM 2051 N N . ALA A 1 265 ? 14.580 -2.663 -27.759 1.00 91.56 265 ALA A N 1
ATOM 2052 C CA . ALA A 1 265 ? 13.328 -2.094 -28.254 1.00 91.56 265 ALA A CA 1
ATOM 2053 C C . ALA A 1 265 ? 12.133 -2.782 -27.576 1.00 91.56 265 ALA A C 1
ATOM 2055 O O . ALA A 1 265 ? 11.436 -3.581 -28.209 1.00 91.56 265 ALA A O 1
ATOM 2056 N N . PRO A 1 266 ? 11.883 -2.502 -26.284 1.00 93.12 266 PRO A N 1
ATOM 2057 C CA . PRO A 1 266 ? 10.834 -3.176 -25.521 1.00 93.12 266 PRO A CA 1
ATOM 2058 C C . PRO A 1 266 ? 9.431 -2.941 -26.092 1.00 93.12 266 PRO A C 1
ATOM 2060 O O . PRO A 1 266 ? 8.541 -3.745 -25.840 1.00 93.12 266 PRO A O 1
ATOM 2063 N N . ASP A 1 267 ? 9.213 -1.886 -26.885 1.00 92.44 267 ASP A N 1
ATOM 2064 C CA . ASP A 1 267 ? 7.943 -1.640 -27.582 1.00 92.44 267 ASP A CA 1
ATOM 2065 C C . ASP A 1 267 ? 7.609 -2.659 -28.675 1.00 92.44 267 ASP A C 1
ATOM 2067 O O . ASP A 1 267 ? 6.447 -2.771 -29.060 1.00 92.44 267 ASP A O 1
ATOM 2071 N N . ARG A 1 268 ? 8.601 -3.425 -29.143 1.00 93.38 268 ARG A N 1
ATOM 2072 C CA . ARG A 1 268 ? 8.424 -4.503 -30.129 1.00 93.38 268 ARG A CA 1
ATOM 2073 C C . ARG A 1 268 ? 8.158 -5.869 -29.501 1.00 93.38 268 ARG A C 1
ATOM 2075 O O . ARG A 1 268 ? 7.977 -6.832 -30.235 1.00 93.38 268 ARG A O 1
ATOM 2082 N N . MET A 1 269 ? 8.180 -5.958 -28.173 1.00 94.31 269 MET A N 1
ATOM 2083 C CA . MET A 1 269 ? 7.941 -7.202 -27.450 1.00 94.31 269 MET A CA 1
ATOM 2084 C C . MET A 1 269 ? 6.476 -7.292 -27.017 1.00 94.31 269 MET A C 1
ATOM 2086 O O . MET A 1 269 ? 5.940 -6.354 -26.415 1.00 94.31 269 MET A O 1
ATOM 2090 N N . GLU A 1 270 ? 5.852 -8.439 -27.254 1.00 92.00 270 GLU A N 1
ATOM 2091 C CA . GLU A 1 270 ? 4.578 -8.800 -26.635 1.00 92.00 270 GLU A CA 1
ATOM 2092 C C . GLU A 1 270 ? 4.788 -9.267 -25.181 1.00 92.00 270 GLU A C 1
ATOM 2094 O O . GLU A 1 270 ? 5.892 -9.696 -24.825 1.00 92.00 270 GLU A O 1
ATOM 2099 N N . PRO A 1 271 ? 3.760 -9.230 -24.309 1.00 93.12 271 PRO A N 1
ATOM 2100 C CA . PRO A 1 271 ? 3.913 -9.564 -22.889 1.00 93.12 271 PRO A CA 1
ATOM 2101 C C . PRO A 1 271 ? 4.619 -10.905 -22.586 1.00 93.12 271 PRO A C 1
ATOM 2103 O O . PRO A 1 271 ? 5.493 -10.915 -21.717 1.00 93.12 271 PRO A O 1
ATOM 2106 N N . PRO A 1 272 ? 4.352 -12.023 -23.297 1.00 92.56 272 PRO A N 1
ATOM 2107 C CA . PRO A 1 272 ? 5.098 -13.266 -23.081 1.00 92.56 272 PRO A CA 1
ATOM 2108 C C . PRO A 1 272 ? 6.598 -13.132 -23.392 1.00 92.56 272 PRO A C 1
ATOM 2110 O O . PRO A 1 272 ? 7.427 -13.574 -22.599 1.00 92.56 272 PRO A O 1
ATOM 2113 N N . GLN A 1 273 ? 6.951 -12.446 -24.485 1.00 94.19 273 GLN A N 1
ATOM 2114 C CA . GLN A 1 273 ? 8.347 -12.210 -24.883 1.00 94.19 273 GLN A CA 1
ATOM 2115 C C . GLN A 1 273 ? 9.075 -11.320 -23.872 1.00 94.19 273 GLN A C 1
ATOM 2117 O O . GLN A 1 273 ? 10.246 -11.542 -23.578 1.00 94.19 273 GLN A O 1
ATOM 2122 N N . ILE A 1 274 ? 8.375 -10.337 -23.292 1.00 94.94 274 ILE A N 1
ATOM 2123 C CA . ILE A 1 274 ? 8.918 -9.515 -22.205 1.00 94.94 274 ILE A CA 1
ATOM 2124 C C . ILE A 1 274 ? 9.304 -10.400 -21.017 1.00 94.94 274 ILE A C 1
ATOM 2126 O O . ILE A 1 274 ? 10.406 -10.261 -20.492 1.00 94.94 274 ILE A O 1
ATOM 2130 N N . MET A 1 275 ? 8.436 -11.322 -20.595 1.00 94.06 275 MET A N 1
ATOM 2131 C CA . MET A 1 275 ? 8.752 -12.211 -19.472 1.00 94.06 275 MET A CA 1
ATOM 2132 C C . MET A 1 275 ? 9.943 -13.119 -19.775 1.00 94.06 275 MET A C 1
ATOM 2134 O O . MET A 1 275 ? 10.843 -13.214 -18.943 1.00 94.06 275 MET A O 1
ATOM 2138 N N . GLU A 1 276 ? 9.987 -13.729 -20.961 1.00 94.00 276 GLU A N 1
ATOM 2139 C CA . GLU A 1 276 ? 11.115 -14.564 -21.391 1.00 94.00 276 GLU A CA 1
ATOM 2140 C C . GLU A 1 276 ? 12.433 -13.778 -21.399 1.00 94.00 276 GLU A C 1
ATOM 2142 O O . GLU A 1 276 ? 13.425 -14.221 -20.812 1.00 94.00 276 GLU A O 1
ATOM 2147 N N . PHE A 1 277 ? 12.424 -12.573 -21.978 1.00 93.62 277 PHE A N 1
ATOM 2148 C CA . PHE A 1 277 ? 13.563 -11.659 -21.967 1.00 93.62 277 PHE A CA 1
ATOM 2149 C C . PHE A 1 277 ? 14.037 -11.372 -20.536 1.00 93.62 277 PHE A C 1
ATOM 2151 O O . PHE A 1 277 ? 15.213 -11.570 -20.229 1.00 93.62 277 PHE A O 1
ATOM 2158 N N . LEU A 1 278 ? 13.139 -10.956 -19.634 1.00 93.00 278 LEU A N 1
ATOM 2159 C CA . LEU A 1 278 ? 13.488 -10.644 -18.242 1.00 93.00 278 LEU A CA 1
ATOM 2160 C C . LEU A 1 278 ? 14.061 -11.873 -17.512 1.00 93.00 278 LEU A C 1
ATOM 2162 O O . LEU A 1 278 ? 15.053 -11.752 -16.791 1.00 93.00 278 LEU A O 1
ATOM 2166 N N . THR A 1 279 ? 13.489 -13.064 -17.713 1.00 91.81 279 THR A N 1
ATOM 2167 C CA . THR A 1 279 ? 13.990 -14.313 -17.120 1.00 91.81 279 THR A CA 1
ATOM 2168 C C . THR A 1 279 ? 15.396 -14.661 -17.609 1.00 91.81 279 THR A C 1
ATOM 2170 O O . THR A 1 279 ? 16.253 -15.017 -16.795 1.00 91.81 279 THR A O 1
ATOM 2173 N N . GLU A 1 280 ? 15.675 -14.529 -18.908 1.00 90.75 280 GLU A N 1
ATOM 2174 C CA . GLU A 1 280 ? 17.015 -14.777 -19.448 1.00 90.75 280 GLU A CA 1
ATOM 2175 C C . GLU A 1 280 ? 18.053 -13.796 -18.895 1.00 90.75 280 GLU A C 1
ATOM 2177 O O . GLU A 1 280 ? 19.172 -14.196 -18.560 1.00 90.75 280 GLU A O 1
ATOM 2182 N N . VAL A 1 281 ? 17.678 -12.525 -18.748 1.00 88.75 281 VAL A N 1
ATOM 2183 C CA . VAL A 1 281 ? 18.533 -11.487 -18.159 1.00 88.75 281 VAL A CA 1
ATOM 2184 C C . VAL A 1 281 ? 18.892 -11.842 -16.721 1.00 88.75 281 VAL A C 1
ATOM 2186 O O . VAL A 1 281 ? 20.073 -11.877 -16.374 1.00 88.75 281 VAL A O 1
ATOM 2189 N N . ILE A 1 282 ? 17.900 -12.196 -15.901 1.00 87.62 282 ILE A N 1
ATOM 2190 C CA . ILE A 1 282 ? 18.117 -12.652 -14.520 1.00 87.62 282 ILE A CA 1
ATOM 2191 C C . ILE A 1 282 ? 19.047 -13.874 -14.494 1.00 87.62 282 ILE A C 1
ATOM 2193 O O . ILE A 1 282 ? 19.953 -13.954 -13.662 1.00 87.62 282 ILE A O 1
ATOM 2197 N N . GLY A 1 283 ? 18.862 -14.813 -15.427 1.00 85.62 283 GLY A N 1
ATOM 2198 C CA . GLY A 1 283 ? 19.699 -16.003 -15.564 1.00 85.62 283 GLY A CA 1
ATOM 2199 C C . GLY A 1 283 ? 21.171 -15.697 -15.857 1.00 85.62 283 GLY A C 1
ATOM 2200 O O . GLY A 1 283 ? 22.042 -16.418 -15.368 1.00 85.62 283 GLY A O 1
ATOM 2201 N N . ARG A 1 284 ? 21.470 -14.625 -16.603 1.00 84.31 284 ARG A N 1
ATOM 2202 C CA . ARG A 1 284 ? 22.854 -14.193 -16.874 1.00 84.31 284 ARG A CA 1
ATOM 2203 C C . ARG A 1 284 ? 23.534 -13.629 -15.635 1.00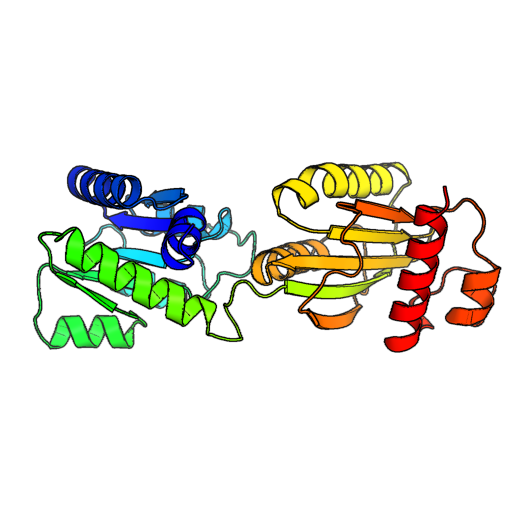 84.31 284 ARG A C 1
ATOM 2205 O O . ARG A 1 284 ? 24.651 -14.033 -15.340 1.00 84.31 284 ARG A O 1
ATOM 2212 N N . TYR A 1 285 ? 22.845 -12.773 -14.883 1.00 78.31 285 TYR A N 1
ATOM 2213 C CA . TYR A 1 285 ? 23.395 -12.170 -13.663 1.00 78.31 285 TYR A CA 1
ATOM 2214 C C . TYR A 1 285 ? 23.490 -13.144 -12.479 1.00 78.31 285 TYR A C 1
ATOM 2216 O O . TYR A 1 285 ? 24.241 -12.890 -11.547 1.00 78.31 285 TYR A O 1
ATOM 2224 N N . ARG A 1 286 ? 22.769 -14.275 -12.501 1.00 71.81 286 ARG A N 1
ATOM 2225 C CA . ARG A 1 286 ? 22.947 -15.366 -11.520 1.00 71.81 286 ARG A CA 1
ATOM 2226 C C . ARG A 1 286 ? 24.230 -16.184 -11.724 1.00 71.81 286 ARG A C 1
ATOM 2228 O O . ARG A 1 286 ? 24.609 -16.915 -10.816 1.00 71.81 286 ARG A O 1
ATOM 2235 N N . LYS A 1 287 ? 24.842 -16.138 -12.914 1.00 56.25 287 LYS A N 1
ATOM 2236 C CA . LYS A 1 287 ? 26.020 -16.949 -13.289 1.00 56.25 287 LYS A CA 1
ATOM 2237 C C . LYS A 1 287 ? 27.358 -16.205 -13.148 1.00 56.25 287 LYS A C 1
ATOM 2239 O O . LYS A 1 287 ? 28.388 -16.755 -13.530 1.00 56.25 287 LYS A O 1
ATOM 2244 N N . THR A 1 288 ? 27.328 -14.985 -12.625 1.00 48.09 288 THR A N 1
ATOM 2245 C CA . THR A 1 288 ? 28.478 -14.121 -12.310 1.00 48.09 288 THR A CA 1
ATOM 2246 C C . THR A 1 288 ? 28.554 -13.904 -10.816 1.00 48.09 288 THR A C 1
ATOM 2248 O O . THR A 1 288 ? 29.679 -13.963 -10.282 1.00 48.09 288 THR A O 1
#

pLDDT: mean 87.99, std 9.99, range [48.09, 98.44]

Foldseek 3Di:
DDPLLVLQLPAAEEEEALPPVLQVVVQVLSVVLNRNHYHYHNHLLSVVVCQQPHDHQAYEAEQDHPPDGPLRSLLCLLVQHDPPPDDRLFRGDSQRAYEYEDQDPPVVVVVSSVVSPHPHYAYPPGDSVVVSVVVSVSSVVQLPPPVRRQWKKKWKKKWWFAPPDDPVNVVVVQVCQQVVQVVQQWFKEWEDDNTMIIMMIIGRPRSRNSVVVNVQPDNRTDPMDTQDIDTDPDDLRVPGSYHYDDPPPQPQVLCCVAQVGRDDDCVSHHSVSSVVSVSVVVVVVVVD

Organism: NCBI:txid2320860

Mean predicted aligned error: 11.47 Å

Secondary structure (DSSP, 8-state):
--HHHHHHHT-EEEEE-S-HHHHHHHHHHHHHHT-SEEEEESSHHHHHHHHHHS--SEEEEESS-SSS-HHHHHHHHHTTPPPTTPPPSS---TT--EEEEES---HHHHHHHHHTT--EEEESS--HHHHHHHHHHHHHHHHHSTTTSS-EEEEEEEEEEPTT--HHHHHHHHHHHHHHTGGGT-EEEEEE-SSEEEEEEEEEHHHHHHHHHHHHT-TTEEEEEEEEEEEESS-S-TT-SEEEE-SSS--HHHHHHHTSSSS--GGG--HHHHHHHHHHHHHHHTT-

Sequence (288 aa):
MSSRESLLKSASVLVVEDNEFTSRLIATILRKIGVGTVYEAASAWNAFNILNISPVSVILCDLEMEPMGGLAFLTLLRSGRLPEGMTPNAPLDTEIPVAVLTAHTAPEIVKRARDAGATAFLTKPINPTLLQQRLEALLRERASNPVHGNGLLRVVFRSEVAPGVTKEHIKSIMAASQSKNPARGINSMLCFDTTHFLEILEGPHRVVDTLYGKIQADTRHRNVKTAIKDRIDQRLLESWAMLYMGREPPMVDLYRRHCGCDHFAPDRMEPPQIMEFLTEVIGRYRKT

Radius of gyration: 22.62 Å; Cα contacts (8 Å, |Δi|>4): 481; chains: 1; bounding box: 58×41×61 Å